Protein AF-A0A511WMY8-F1 (afdb_monomer)

Radius of gyration: 22.11 Å; Cα contacts (8 Å, |Δi|>4): 323; chains: 1; bounding box: 52×56×55 Å

Secondary structure (DSSP, 8-state):
--STTTSS-HHHHHHHHHHHSHHHHHHHHHHHHHHHHHHHHHH---HHHHHHHHHHHHHHHHHHHHHHSHHHHHSHHHHHHHHHHHHHHHHHHHHHHHHHHHH----S-HHHHHHHHHHHHHHHHHHHHHHHHHHHHHH-S-TTGGGGSHHHHHHHHHHHHHHHHHHHHHIIIIIIHHHHHH-TT--THHHHHHHHHHHHHHHHHHHHHTTS--SSSHHHHHHHSPPPHHHHTT--S---S-EEE---HHHHHHHHHHHHHHHHHHHHHHTT-HHHHHHHHHHHHHHHHHHHHHTEEE-

Mean predicted aligned error: 5.79 Å

pLDDT: mean 90.06, std 9.57, range [45.88, 98.25]

Structure (mmCIF, N/CA/C/O backbone):
data_AF-A0A511WMY8-F1
#
_entry.id   AF-A0A511WMY8-F1
#
loop_
_atom_site.group_PDB
_atom_site.id
_atom_site.type_symbol
_atom_site.label_atom_id
_atom_site.label_alt_id
_atom_site.label_comp_id
_atom_site.label_asym_id
_atom_site.label_entity_id
_atom_site.label_seq_id
_atom_site.pdbx_PDB_ins_code
_atom_site.Cartn_x
_atom_site.Cartn_y
_atom_site.Cartn_z
_atom_site.occupancy
_atom_site.B_iso_or_equiv
_atom_site.auth_seq_id
_atom_site.auth_comp_id
_atom_site.auth_asym_id
_atom_site.auth_atom_id
_atom_site.pdbx_PDB_model_num
ATOM 1 N N . MET A 1 1 ? 22.576 18.624 -19.693 1.00 45.88 1 MET A N 1
ATOM 2 C CA . MET A 1 1 ? 23.244 19.025 -18.432 1.00 45.88 1 MET A CA 1
ATOM 3 C C . MET A 1 1 ? 22.863 18.110 -17.247 1.00 45.88 1 MET A C 1
ATOM 5 O O . MET A 1 1 ? 22.897 18.552 -16.112 1.00 45.88 1 MET A O 1
ATOM 9 N N . LEU A 1 2 ? 22.511 16.834 -17.482 1.00 50.22 2 LEU A N 1
ATOM 10 C CA . LEU A 1 2 ? 21.963 15.919 -16.458 1.00 50.22 2 LEU A CA 1
ATOM 11 C C . LEU A 1 2 ? 23.024 15.083 -15.711 1.00 50.22 2 LEU A C 1
ATOM 13 O O . LEU A 1 2 ? 22.672 14.315 -14.827 1.00 50.22 2 LEU A O 1
ATOM 17 N N . GLN A 1 3 ? 24.311 15.218 -16.048 1.00 54.12 3 GLN A N 1
ATOM 18 C CA . GLN A 1 3 ? 25.406 14.453 -15.426 1.00 54.12 3 GLN A CA 1
ATOM 19 C C . GLN A 1 3 ? 26.178 15.229 -14.347 1.00 54.12 3 GLN A C 1
ATOM 21 O O . GLN A 1 3 ? 26.845 14.610 -13.530 1.00 54.12 3 GLN A O 1
ATOM 26 N N . GLY A 1 4 ? 26.033 16.558 -14.264 1.00 54.91 4 GLY A N 1
ATOM 27 C CA . GLY A 1 4 ? 26.860 17.395 -13.381 1.00 54.91 4 GLY A CA 1
ATOM 28 C C . GLY A 1 4 ? 26.712 17.126 -11.876 1.00 54.91 4 GLY A C 1
ATOM 29 O O . GLY A 1 4 ? 27.581 17.521 -11.108 1.00 54.91 4 GLY A O 1
ATOM 30 N N . TYR A 1 5 ? 25.651 16.437 -11.439 1.00 60.22 5 TYR A N 1
ATOM 31 C CA . TYR A 1 5 ? 25.495 16.037 -10.036 1.00 60.22 5 TYR A CA 1
ATOM 32 C C . TYR A 1 5 ? 26.239 14.738 -9.688 1.00 60.22 5 TYR A C 1
ATOM 34 O O . TYR A 1 5 ? 26.430 14.470 -8.505 1.00 60.22 5 TYR A O 1
ATOM 42 N N . ARG A 1 6 ? 26.634 13.914 -10.669 1.00 62.25 6 ARG A N 1
ATOM 43 C CA . ARG A 1 6 ? 27.361 12.656 -10.410 1.00 62.25 6 ARG A CA 1
ATOM 44 C C . ARG A 1 6 ? 28.842 12.887 -10.110 1.00 62.25 6 ARG A C 1
ATOM 46 O O . ARG A 1 6 ? 29.430 12.090 -9.389 1.00 62.25 6 ARG A O 1
ATOM 53 N N . ASP A 1 7 ? 29.388 14.002 -10.588 1.00 69.44 7 ASP A N 1
ATOM 54 C CA . ASP A 1 7 ? 30.822 14.313 -10.514 1.00 69.44 7 ASP A CA 1
ATOM 55 C C . ASP A 1 7 ? 31.168 15.329 -9.404 1.00 69.44 7 ASP A C 1
ATOM 57 O O . ASP A 1 7 ? 32.330 15.680 -9.203 1.00 69.44 7 ASP A O 1
ATOM 61 N N . GLY A 1 8 ? 30.156 15.833 -8.689 1.00 75.19 8 GLY A N 1
ATOM 62 C CA . GLY A 1 8 ? 30.299 16.803 -7.603 1.00 75.19 8 GLY A CA 1
ATOM 63 C C . GLY A 1 8 ? 30.461 16.169 -6.216 1.00 75.19 8 GLY A C 1
ATOM 64 O O . GLY A 1 8 ? 30.314 14.965 -6.023 1.00 75.19 8 GLY A O 1
ATOM 65 N N . SER A 1 9 ? 30.725 17.000 -5.202 1.00 88.69 9 SER A N 1
ATOM 66 C CA . SER A 1 9 ? 30.659 16.557 -3.803 1.00 88.69 9 SER A CA 1
ATOM 67 C C . SER A 1 9 ? 29.225 16.174 -3.427 1.00 88.69 9 SER A C 1
ATOM 69 O O . SER A 1 9 ? 28.278 16.771 -3.943 1.00 88.69 9 SER A O 1
ATOM 71 N N . PHE A 1 10 ? 29.056 15.261 -2.465 1.00 89.50 10 PHE A N 1
ATOM 72 C CA . PHE A 1 10 ? 27.736 14.838 -1.970 1.00 89.50 10 PHE A CA 1
ATOM 73 C C . PHE A 1 10 ? 26.785 16.018 -1.703 1.00 89.50 10 PHE A C 1
ATOM 75 O O . PHE A 1 10 ? 25.621 15.983 -2.094 1.00 89.50 10 PHE A O 1
ATOM 82 N N . LEU A 1 11 ? 27.291 17.094 -1.086 1.00 91.00 11 LEU A N 1
ATOM 83 C CA . LEU A 1 11 ? 26.503 18.290 -0.791 1.00 91.00 11 LEU A CA 1
ATOM 84 C C . LEU A 1 11 ? 26.022 18.999 -2.066 1.00 91.00 11 LEU A C 1
ATOM 86 O O . LEU A 1 11 ? 24.865 19.405 -2.141 1.00 91.00 11 LEU A O 1
ATOM 90 N N . SER A 1 12 ? 26.887 19.132 -3.075 1.00 88.38 12 SER A N 1
ATOM 91 C CA . SER A 1 12 ? 26.514 19.742 -4.356 1.00 88.38 12 SER A CA 1
ATOM 92 C C . SER A 1 12 ? 25.472 18.906 -5.102 1.00 88.38 12 SER A C 1
ATOM 94 O O . SER A 1 12 ? 24.498 19.460 -5.612 1.00 88.38 12 SER A O 1
ATOM 96 N N . SER A 1 13 ? 25.611 17.577 -5.079 1.00 89.31 13 SER A N 1
ATOM 97 C CA . SER A 1 13 ? 24.645 16.647 -5.659 1.00 89.31 13 SER A CA 1
ATOM 98 C C . SER A 1 13 ? 23.299 16.731 -4.947 1.00 89.31 13 SER A C 1
ATOM 100 O O . SER A 1 13 ? 22.267 16.825 -5.603 1.00 89.31 13 SER A O 1
ATOM 102 N N . LEU A 1 14 ? 23.302 16.772 -3.610 1.00 89.56 14 LEU A N 1
ATOM 103 C CA . LEU A 1 14 ? 22.093 16.901 -2.799 1.00 89.56 14 LEU A CA 1
ATOM 104 C C . LEU A 1 14 ? 21.362 18.220 -3.082 1.00 89.56 14 LEU A C 1
ATOM 106 O O . LEU A 1 14 ? 20.160 18.209 -3.336 1.00 89.56 14 LEU A O 1
ATOM 110 N N . ILE A 1 15 ? 22.077 19.350 -3.091 1.00 90.88 15 ILE A N 1
ATOM 111 C CA . ILE A 1 15 ? 21.496 20.664 -3.411 1.00 90.88 15 ILE A CA 1
ATOM 112 C C . ILE A 1 15 ? 20.925 20.660 -4.830 1.00 90.88 15 ILE A C 1
ATOM 114 O O . ILE A 1 15 ? 19.824 21.168 -5.053 1.00 90.88 15 ILE A O 1
ATOM 118 N N . HIS A 1 16 ? 21.639 20.068 -5.788 1.00 88.69 16 HIS A N 1
ATOM 119 C CA . HIS A 1 16 ? 21.165 19.960 -7.161 1.00 88.69 16 HIS A CA 1
ATOM 120 C C . HIS A 1 16 ? 19.878 19.131 -7.246 1.00 88.69 16 HIS A C 1
ATOM 122 O O . HIS A 1 16 ? 18.892 19.600 -7.807 1.00 88.69 16 HIS A O 1
ATOM 128 N N . VAL A 1 17 ? 19.840 17.945 -6.631 1.00 88.38 17 VAL A N 1
ATOM 129 C CA . VAL A 1 17 ? 18.647 17.084 -6.586 1.00 88.38 17 VAL A CA 1
ATOM 130 C C . VAL A 1 17 ? 17.463 17.824 -5.966 1.00 88.38 17 VAL A C 1
ATOM 132 O O . VAL A 1 17 ? 16.388 17.862 -6.559 1.00 88.38 17 VAL A O 1
ATOM 135 N N . LEU A 1 18 ? 17.666 18.463 -4.813 1.00 89.88 18 LEU A N 1
ATOM 136 C CA . LEU A 1 18 ? 16.609 19.151 -4.074 1.00 89.88 18 LEU A CA 1
ATOM 137 C C . LEU A 1 18 ? 16.061 20.387 -4.804 1.00 89.88 18 LEU A C 1
ATOM 139 O O . LEU A 1 18 ? 14.868 20.663 -4.716 1.00 89.88 18 LEU A O 1
AT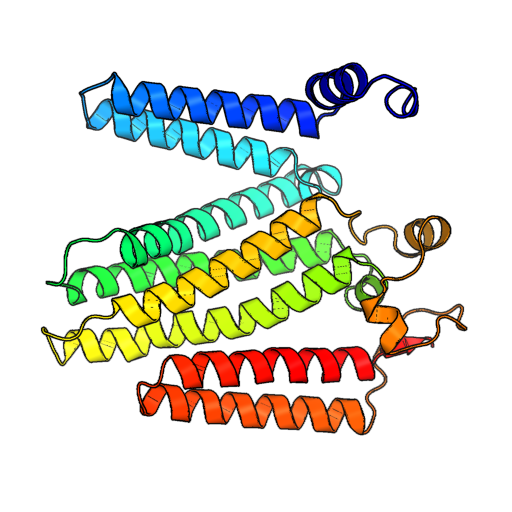OM 143 N N . THR A 1 19 ? 16.905 21.132 -5.522 1.00 89.75 19 THR A N 1
ATOM 144 C CA . THR A 1 19 ? 16.509 22.425 -6.112 1.00 89.75 19 THR A CA 1
ATOM 145 C C . THR A 1 19 ? 16.223 22.375 -7.609 1.00 89.75 19 THR A C 1
ATOM 147 O O . THR A 1 19 ? 15.437 23.191 -8.086 1.00 89.75 19 THR A O 1
ATOM 150 N N . GLN A 1 20 ? 16.827 21.444 -8.353 1.00 87.25 20 GLN A N 1
ATOM 151 C CA . GLN A 1 20 ? 16.744 21.393 -9.820 1.00 87.25 20 GLN A CA 1
ATOM 152 C C . GLN A 1 20 ? 15.831 20.279 -10.335 1.00 87.25 20 GLN A C 1
ATOM 154 O O . GLN A 1 20 ? 15.274 20.403 -11.425 1.00 87.25 20 GLN A O 1
ATOM 159 N N . LEU A 1 21 ? 15.647 19.195 -9.574 1.00 85.00 21 LEU A N 1
ATOM 160 C CA . LEU A 1 21 ? 14.745 18.115 -9.970 1.00 85.00 21 LEU A CA 1
ATOM 161 C C . LEU A 1 21 ? 13.342 18.362 -9.416 1.00 85.00 21 LEU A C 1
ATOM 163 O O . LEU A 1 21 ? 13.171 18.677 -8.238 1.00 85.00 21 LEU A O 1
ATOM 167 N N . LYS A 1 22 ? 12.318 18.135 -10.249 1.00 83.25 22 LYS A N 1
ATOM 168 C CA . LYS A 1 22 ? 10.906 18.255 -9.842 1.00 83.25 22 LYS A CA 1
ATOM 169 C C . LYS A 1 22 ? 10.587 17.404 -8.608 1.00 83.25 22 LYS A C 1
ATOM 171 O O . LYS A 1 22 ? 9.894 17.872 -7.708 1.00 83.25 22 LYS A O 1
ATOM 176 N N . GLY A 1 23 ? 11.122 16.181 -8.537 1.00 82.44 23 GLY A N 1
ATOM 177 C CA . GLY A 1 23 ? 10.961 15.299 -7.374 1.00 82.44 23 GLY A CA 1
ATOM 178 C C . GLY A 1 23 ? 11.523 15.915 -6.088 1.00 82.44 23 GLY A C 1
ATOM 179 O O . GLY A 1 23 ? 10.822 15.982 -5.082 1.00 82.44 23 GLY A O 1
ATOM 180 N N . GLY A 1 24 ? 12.736 16.476 -6.147 1.00 87.69 24 GLY A N 1
ATOM 181 C CA . GLY A 1 24 ? 13.364 17.145 -5.006 1.00 87.69 24 GLY A CA 1
ATOM 182 C C . GLY A 1 24 ? 12.604 18.390 -4.541 1.00 87.69 24 GLY A C 1
ATOM 183 O O . GLY A 1 24 ? 12.344 18.539 -3.348 1.00 87.69 24 GLY A O 1
ATOM 184 N N . GLN A 1 25 ? 12.147 19.232 -5.473 1.00 89.94 25 GLN A N 1
ATOM 185 C CA . GLN A 1 25 ? 11.307 20.397 -5.156 1.00 89.94 25 GLN A CA 1
ATOM 186 C C . GLN A 1 25 ? 10.001 19.985 -4.458 1.00 89.94 25 GLN A C 1
ATOM 188 O O . GLN A 1 25 ? 9.535 20.650 -3.530 1.00 89.94 25 GLN A O 1
ATOM 193 N N . SER A 1 26 ? 9.434 18.849 -4.866 1.00 89.62 26 SER A N 1
ATOM 194 C CA . SER A 1 26 ? 8.220 18.284 -4.271 1.00 89.62 26 SER A CA 1
ATOM 195 C C . SER A 1 26 ? 8.463 17.787 -2.849 1.00 89.62 26 SER A C 1
ATOM 197 O O . SER A 1 26 ? 7.634 18.018 -1.970 1.00 89.62 26 SER A O 1
ATOM 199 N N . TRP A 1 27 ? 9.615 17.163 -2.584 1.00 89.81 27 TRP A N 1
ATOM 200 C CA . TRP A 1 27 ? 10.013 16.776 -1.229 1.00 89.81 27 TRP A CA 1
ATOM 201 C C . TRP A 1 27 ? 10.190 17.981 -0.308 1.00 89.81 27 TRP A C 1
ATOM 203 O O . TRP A 1 27 ? 9.706 17.939 0.822 1.00 89.81 27 TRP A O 1
ATOM 213 N N . ILE A 1 28 ? 10.808 19.069 -0.789 1.00 93.69 28 ILE A N 1
ATOM 214 C CA . ILE A 1 28 ? 10.905 20.320 -0.021 1.00 93.69 28 ILE A CA 1
ATOM 215 C C . ILE A 1 28 ? 9.503 20.815 0.339 1.00 93.69 28 ILE A C 1
ATOM 217 O O . ILE A 1 28 ? 9.234 21.063 1.513 1.00 93.69 28 ILE A O 1
ATOM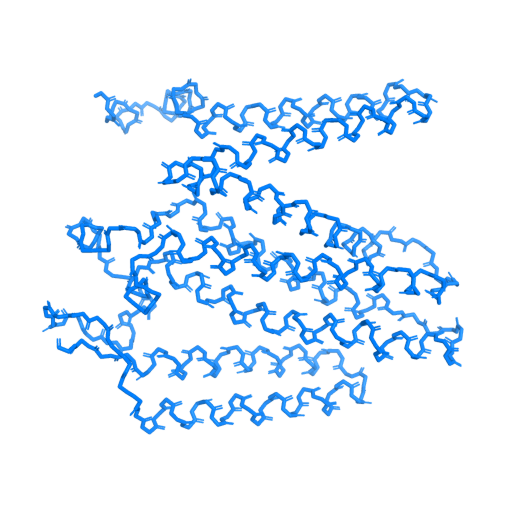 221 N N . LEU A 1 29 ? 8.597 20.915 -0.639 1.00 94.00 29 LEU A N 1
ATOM 222 C CA . LEU A 1 29 ? 7.235 21.393 -0.401 1.00 94.00 29 LEU A CA 1
ATOM 223 C C . LEU A 1 29 ? 6.490 20.516 0.617 1.00 94.00 29 LEU A C 1
ATOM 225 O O . LEU A 1 29 ? 5.874 21.040 1.543 1.00 94.00 29 LEU A O 1
ATOM 229 N N . LEU A 1 30 ? 6.581 19.190 0.499 1.00 93.94 30 LEU A N 1
ATOM 230 C CA . LEU A 1 30 ? 5.963 18.254 1.445 1.00 93.94 30 LEU A CA 1
ATOM 231 C C . LEU A 1 30 ? 6.544 18.381 2.853 1.00 93.94 30 LEU A C 1
ATOM 233 O O . LEU A 1 30 ? 5.791 18.365 3.831 1.00 93.94 30 LEU A O 1
ATOM 237 N N . PHE A 1 31 ? 7.862 18.540 2.969 1.00 95.25 31 PHE A N 1
ATOM 238 C CA . PHE A 1 31 ? 8.527 18.760 4.248 1.00 95.25 31 PHE A CA 1
ATOM 239 C C . PHE A 1 31 ? 8.090 20.088 4.878 1.00 95.25 31 PHE A C 1
ATOM 241 O O . PHE A 1 31 ? 7.726 20.123 6.053 1.00 95.25 31 PHE A O 1
ATOM 248 N N . SER A 1 32 ? 8.026 21.168 4.092 1.00 96.25 32 SER A N 1
ATOM 249 C CA . SER A 1 32 ? 7.541 22.476 4.543 1.00 96.25 32 SER A CA 1
ATOM 250 C C . SER A 1 32 ? 6.077 22.437 4.982 1.00 96.25 32 SER A C 1
ATOM 252 O O . SER A 1 32 ? 5.754 22.949 6.053 1.00 96.25 32 SER A O 1
ATOM 254 N N . LEU A 1 33 ? 5.194 21.791 4.213 1.00 96.50 33 LEU A N 1
ATOM 255 C CA . LEU A 1 33 ? 3.790 21.597 4.590 1.00 96.50 33 LEU A CA 1
ATOM 256 C C . LEU A 1 33 ? 3.668 20.770 5.878 1.00 96.50 33 LEU A C 1
ATOM 258 O O . LEU A 1 33 ? 2.821 21.065 6.719 1.00 96.50 33 LEU A O 1
ATOM 262 N N . SER A 1 34 ? 4.534 19.770 6.067 1.00 96.19 34 SER A N 1
ATOM 263 C CA . SER A 1 34 ? 4.552 18.930 7.274 1.00 96.19 34 SER A CA 1
ATOM 264 C C . SER A 1 34 ? 5.005 19.712 8.501 1.00 96.19 34 SER A C 1
ATOM 266 O O . SER A 1 34 ? 4.362 19.641 9.549 1.00 96.19 34 SER A O 1
ATOM 268 N N . GLY A 1 35 ? 6.055 20.524 8.361 1.00 97.19 35 GLY A N 1
ATOM 269 C CA . GLY A 1 35 ? 6.499 21.450 9.400 1.00 97.19 35 GLY A CA 1
ATOM 270 C C . GLY A 1 35 ? 5.423 22.480 9.749 1.00 97.19 35 GLY A C 1
ATOM 271 O O . GLY A 1 35 ? 5.123 22.681 10.925 1.00 97.19 35 GLY A O 1
ATOM 272 N N . LEU A 1 36 ? 4.769 23.069 8.742 1.00 96.62 36 LEU A N 1
ATOM 273 C CA . LEU A 1 36 ? 3.655 23.999 8.944 1.00 96.62 36 LEU A CA 1
ATOM 274 C C . LEU A 1 36 ? 2.494 23.333 9.691 1.00 96.62 36 LEU A C 1
ATOM 276 O O . LEU A 1 36 ? 1.936 23.928 10.613 1.00 96.62 36 LEU A O 1
ATOM 280 N N . HIS A 1 37 ? 2.156 22.091 9.339 1.00 96.56 37 HIS A N 1
ATOM 281 C CA . HIS A 1 37 ? 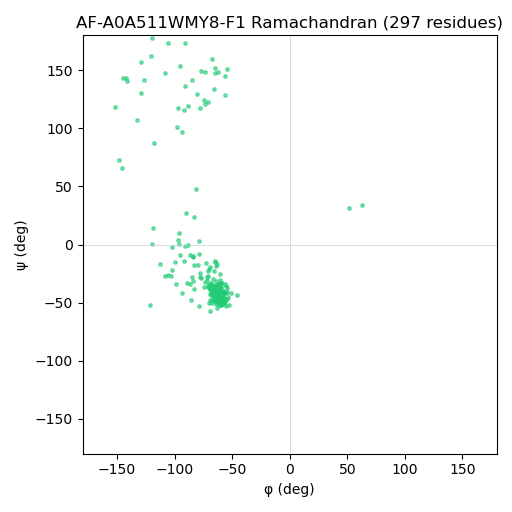1.123 21.330 10.032 1.00 96.56 37 HIS A CA 1
ATOM 282 C C . HIS A 1 37 ? 1.486 21.095 11.504 1.00 96.56 37 HIS A C 1
ATOM 284 O O . HIS A 1 37 ? 0.657 21.322 12.385 1.00 96.56 37 HIS A O 1
ATOM 290 N N . MET A 1 38 ? 2.735 20.712 11.790 1.00 96.25 38 MET A N 1
ATOM 291 C CA . MET A 1 38 ? 3.220 20.549 13.162 1.00 96.25 38 MET A CA 1
ATOM 292 C C . MET A 1 38 ? 3.125 21.867 13.947 1.00 96.25 38 MET A C 1
ATOM 294 O O . MET A 1 38 ? 2.637 21.872 15.079 1.00 96.25 38 MET A O 1
ATOM 298 N N . VAL A 1 39 ? 3.550 22.992 13.365 1.00 96.38 39 VAL A N 1
ATOM 299 C CA . VAL A 1 39 ? 3.459 24.313 14.010 1.00 96.38 39 VAL A CA 1
ATOM 300 C C . VAL A 1 39 ? 2.003 24.681 14.290 1.00 96.38 39 VAL A C 1
ATOM 302 O O . VAL A 1 39 ? 1.686 25.103 15.403 1.00 96.38 39 VAL A O 1
ATOM 305 N N . LEU A 1 40 ? 1.104 24.476 13.325 1.00 95.94 40 LEU A N 1
ATOM 306 C CA . LEU A 1 40 ? -0.329 24.731 13.474 1.00 95.94 40 LEU A CA 1
ATOM 307 C C . LEU A 1 40 ? -0.924 23.953 14.658 1.00 95.94 40 LEU A C 1
ATOM 309 O O . LEU A 1 40 ? -1.581 24.557 15.507 1.00 95.94 40 LEU A O 1
ATOM 313 N N . LEU A 1 41 ? -0.653 22.643 14.739 1.00 94.81 41 LEU A N 1
ATOM 314 C CA . LEU A 1 41 ? -1.148 21.768 15.810 1.00 94.81 41 LEU A CA 1
ATOM 315 C C . LEU A 1 41 ? -0.649 22.197 17.199 1.00 94.81 41 LEU A C 1
ATOM 317 O O . LEU A 1 41 ? -1.371 22.069 18.188 1.00 94.81 41 LEU A O 1
ATOM 321 N N . ASN A 1 42 ? 0.573 22.729 17.289 1.00 95.62 42 ASN A N 1
ATOM 322 C CA . ASN A 1 42 ? 1.175 23.111 18.566 1.00 95.62 42 ASN A CA 1
ATOM 323 C C . ASN A 1 42 ? 0.801 24.531 19.022 1.00 95.62 42 ASN A C 1
ATOM 325 O O . ASN A 1 42 ? 0.643 24.765 20.225 1.00 95.62 42 ASN A O 1
ATOM 329 N N . THR A 1 43 ? 0.623 25.468 18.089 1.00 95.69 43 THR A N 1
ATOM 330 C CA . THR A 1 43 ? 0.452 26.901 18.394 1.00 95.69 43 THR A CA 1
ATOM 331 C C . THR A 1 43 ? -1.008 27.328 18.505 1.00 95.69 43 THR A C 1
ATOM 333 O O . THR A 1 43 ? -1.367 28.080 19.413 1.00 95.69 43 THR A O 1
ATOM 336 N N . VAL A 1 44 ? -1.882 26.844 17.622 1.00 94.50 44 VAL A N 1
ATOM 337 C CA . VAL A 1 44 ? -3.275 27.291 17.578 1.00 94.50 44 VAL A CA 1
ATOM 338 C C . VAL A 1 44 ? -4.115 26.431 18.520 1.00 94.50 44 VAL A C 1
ATOM 340 O O . VAL A 1 44 ? -4.237 25.226 18.358 1.00 94.50 44 VAL A O 1
ATOM 343 N N . LYS A 1 45 ? -4.742 27.050 19.527 1.00 94.12 45 LYS A N 1
ATOM 344 C CA . LYS A 1 45 ? -5.569 26.337 20.526 1.00 94.12 45 LYS A CA 1
ATOM 345 C C . LYS A 1 45 ? -7.069 26.332 20.206 1.00 94.12 45 LYS A C 1
ATOM 347 O O . LYS A 1 45 ? -7.887 25.955 21.037 1.00 94.12 45 LYS A O 1
ATOM 352 N N . ARG A 1 46 ? -7.451 26.771 19.002 1.00 94.94 46 ARG A N 1
ATOM 353 C CA . ARG A 1 46 ? -8.848 26.821 18.543 1.00 94.94 46 ARG A CA 1
ATOM 354 C C . ARG A 1 46 ? -9.156 25.594 17.676 1.00 94.94 46 ARG A C 1
ATOM 356 O O . ARG A 1 46 ? -8.824 25.625 16.491 1.00 94.94 46 ARG A O 1
ATOM 363 N N . PRO A 1 47 ? -9.826 24.553 18.205 1.00 91.31 47 PRO A N 1
ATOM 364 C CA . PRO A 1 47 ? -9.919 23.246 17.548 1.00 91.31 47 PRO A CA 1
ATOM 365 C C . PRO A 1 47 ? -10.547 23.321 16.154 1.00 91.31 47 PRO A C 1
ATOM 367 O O . PRO A 1 47 ? -9.996 22.776 15.206 1.00 91.31 47 PRO A O 1
ATOM 370 N N . LYS A 1 48 ? -11.637 24.083 15.983 1.00 93.06 48 LYS A N 1
ATOM 371 C CA . LYS A 1 48 ? -12.284 24.257 14.669 1.00 93.06 48 LYS A CA 1
ATOM 372 C C . LYS A 1 48 ? -11.334 24.831 13.610 1.00 93.06 48 LYS A C 1
ATOM 374 O O . LYS A 1 48 ? -11.351 24.382 12.468 1.00 93.06 48 LYS A O 1
ATOM 379 N N . ILE A 1 49 ? -10.514 25.812 13.993 1.00 92.75 49 ILE A N 1
ATOM 380 C CA . ILE A 1 49 ? -9.548 26.455 13.094 1.00 92.75 49 ILE A CA 1
ATOM 381 C C . ILE A 1 49 ? -8.434 25.463 12.765 1.00 92.75 49 ILE A C 1
ATOM 383 O O . ILE A 1 49 ? -8.171 25.224 11.592 1.00 92.75 49 ILE A O 1
ATOM 387 N N . VAL A 1 50 ? -7.844 24.835 13.788 1.00 94.81 50 VAL A N 1
ATOM 388 C CA . VAL A 1 50 ? -6.773 23.845 13.610 1.00 94.81 50 VAL A CA 1
ATOM 389 C C . VAL A 1 50 ? -7.206 22.728 12.681 1.00 94.81 50 VAL A C 1
ATOM 391 O O . VAL A 1 50 ? -6.547 22.509 11.678 1.00 94.81 50 VAL A O 1
ATOM 394 N N . TYR A 1 51 ? -8.339 22.078 12.943 1.00 93.06 51 TYR A N 1
ATOM 395 C CA . TYR A 1 51 ? -8.778 20.942 12.134 1.00 93.06 51 TYR A CA 1
ATOM 396 C C . TYR A 1 51 ? -9.103 21.329 10.689 1.00 93.06 51 TYR A C 1
ATOM 398 O O . TYR A 1 51 ? -8.783 20.572 9.775 1.00 93.06 51 TYR A O 1
ATOM 406 N N . SER A 1 52 ? -9.668 22.519 10.461 1.00 93.25 52 SER A N 1
ATOM 407 C CA . SER A 1 52 ? -9.956 23.001 9.102 1.00 93.25 52 SER A CA 1
ATOM 408 C C . SER A 1 52 ? -8.670 23.249 8.308 1.00 93.25 52 SER A C 1
ATOM 410 O O . SER A 1 52 ? -8.542 22.795 7.172 1.00 93.25 52 SER A O 1
ATOM 412 N N . PHE A 1 53 ? -7.687 23.927 8.912 1.00 95.38 53 PHE A N 1
ATOM 413 C CA . PHE A 1 53 ? -6.397 24.177 8.266 1.00 95.38 53 PHE A CA 1
ATOM 414 C C . PHE A 1 53 ? -5.547 22.906 8.144 1.00 95.38 53 PHE A C 1
ATOM 416 O O . PHE A 1 53 ? -4.890 22.722 7.125 1.00 95.38 53 PHE A O 1
ATOM 423 N N . SER A 1 54 ? -5.598 21.997 9.120 1.00 95.06 54 SER A N 1
ATOM 424 C CA . SER A 1 54 ? -4.976 20.672 9.037 1.00 95.06 54 SER A CA 1
ATOM 425 C C . SER A 1 54 ? -5.504 19.894 7.838 1.00 95.06 54 SER A C 1
ATOM 427 O O . SER A 1 54 ? -4.713 19.358 7.067 1.00 95.06 54 SER A O 1
ATOM 429 N N . LEU A 1 55 ? -6.826 19.877 7.634 1.00 93.25 55 LEU A N 1
ATOM 430 C CA . LEU A 1 55 ? -7.431 19.224 6.476 1.00 93.25 55 LEU A CA 1
ATOM 431 C C . LEU A 1 55 ? -6.940 19.850 5.165 1.00 93.25 55 LEU A C 1
ATOM 433 O O . LEU A 1 55 ? -6.551 19.123 4.256 1.00 93.25 55 LEU A O 1
ATOM 437 N N . LEU A 1 56 ? -6.901 21.184 5.084 1.00 94.94 56 LEU A N 1
ATOM 438 C CA . LEU A 1 56 ? -6.388 21.8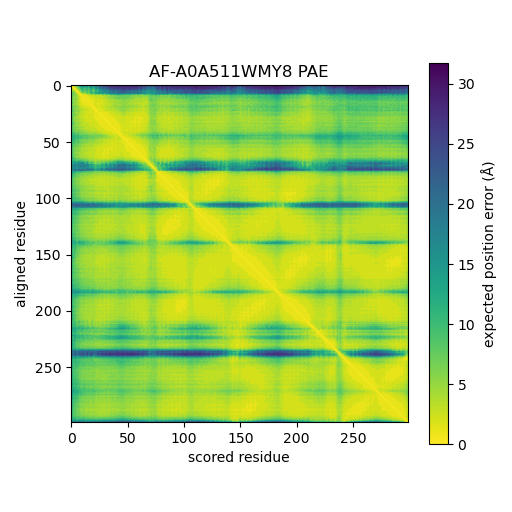93 3.910 1.00 94.94 56 LEU A CA 1
ATOM 439 C C . LEU A 1 56 ? -4.924 21.532 3.615 1.00 94.94 56 LEU A C 1
ATOM 441 O O . LEU A 1 56 ? -4.577 21.259 2.467 1.00 94.94 56 LEU A O 1
ATOM 445 N N . ILE A 1 57 ? -4.072 21.498 4.642 1.00 96.06 57 ILE A N 1
ATOM 446 C CA . ILE A 1 57 ? -2.655 21.147 4.500 1.00 96.06 57 ILE A CA 1
ATOM 447 C C . ILE A 1 57 ? -2.497 19.691 4.045 1.00 96.06 57 ILE A C 1
ATOM 449 O O . ILE A 1 57 ? -1.725 19.428 3.125 1.00 96.06 57 ILE A O 1
ATOM 453 N N . ILE A 1 58 ? -3.252 18.759 4.635 1.00 94.00 58 ILE A N 1
ATOM 454 C CA . ILE A 1 58 ? -3.245 17.347 4.232 1.00 94.00 58 ILE A CA 1
ATOM 455 C C . ILE A 1 58 ? -3.664 17.217 2.765 1.00 94.00 58 ILE A C 1
ATOM 457 O O . ILE A 1 58 ? -2.962 16.572 1.993 1.00 94.00 58 ILE A O 1
ATOM 461 N N . VAL A 1 59 ? -4.746 17.880 2.340 1.00 92.69 59 VAL A N 1
ATOM 462 C CA . VAL A 1 59 ? -5.160 17.900 0.926 1.00 92.69 59 VAL A CA 1
ATOM 463 C C . VAL A 1 59 ? -4.044 18.457 0.035 1.00 92.69 59 VAL A C 1
ATOM 465 O O . VAL A 1 59 ? -3.745 17.869 -1.002 1.00 92.69 59 VAL A O 1
ATOM 468 N N . GLY A 1 60 ? -3.368 19.530 0.454 1.00 93.19 60 GLY A N 1
ATOM 469 C CA . GLY A 1 60 ? -2.214 20.080 -0.262 1.00 93.19 60 GLY A CA 1
ATOM 470 C C . GLY A 1 60 ? -1.062 19.080 -0.425 1.00 93.19 60 GLY A C 1
ATOM 471 O O . GLY A 1 60 ? -0.483 18.980 -1.508 1.00 93.19 60 GLY A O 1
ATOM 472 N N . MET A 1 61 ? -0.761 18.286 0.607 1.00 93.94 61 MET A N 1
ATOM 473 C CA . MET A 1 61 ? 0.245 17.219 0.527 1.00 93.94 61 MET A CA 1
ATOM 474 C C . MET A 1 61 ? -0.168 16.112 -0.445 1.00 93.94 61 MET A C 1
ATOM 476 O O . MET A 1 61 ? 0.640 15.689 -1.270 1.00 93.94 61 MET A O 1
ATOM 480 N N . ILE A 1 62 ? -1.429 15.672 -0.373 1.00 92.38 62 ILE A N 1
ATOM 481 C CA . ILE A 1 62 ? -1.991 14.654 -1.268 1.00 92.38 62 ILE A CA 1
ATOM 482 C C . ILE A 1 62 ? -1.878 15.109 -2.726 1.00 92.38 62 ILE A C 1
ATOM 484 O O . ILE A 1 62 ? -1.402 14.351 -3.571 1.00 92.38 62 ILE A O 1
ATOM 488 N N . LEU A 1 63 ? -2.276 16.348 -3.025 1.00 90.19 63 LEU A N 1
ATOM 489 C CA . LEU A 1 63 ? -2.195 16.911 -4.374 1.00 90.19 63 LEU A CA 1
ATOM 490 C C . LEU A 1 63 ? -0.744 17.039 -4.845 1.00 90.19 63 LEU A C 1
ATOM 492 O O . LEU A 1 63 ? -0.435 16.648 -5.967 1.00 90.19 63 LEU A O 1
ATOM 496 N N . THR A 1 64 ? 0.161 17.496 -3.975 1.00 89.69 64 THR A N 1
ATOM 497 C CA . THR A 1 64 ? 1.596 17.591 -4.289 1.00 89.69 64 THR A CA 1
ATOM 498 C C . THR A 1 64 ? 2.165 16.229 -4.690 1.00 89.69 64 THR A C 1
ATOM 500 O O . THR A 1 64 ? 2.798 16.120 -5.736 1.00 89.69 64 THR A O 1
ATOM 503 N N . GLN A 1 65 ? 1.901 15.171 -3.917 1.00 86.69 65 GLN A N 1
ATOM 504 C CA . GLN A 1 65 ? 2.317 13.807 -4.276 1.00 86.69 65 GLN A CA 1
ATOM 505 C C . GLN A 1 65 ? 1.645 13.311 -5.562 1.00 86.69 65 GLN A C 1
ATOM 507 O O . GLN A 1 65 ? 2.293 12.737 -6.438 1.00 86.69 65 GLN A O 1
ATOM 512 N N . SER A 1 66 ? 0.352 13.592 -5.722 1.00 85.56 66 SER A N 1
ATOM 513 C CA . SER A 1 66 ? -0.414 13.132 -6.882 1.00 85.56 66 SER A CA 1
ATOM 514 C C . SER A 1 66 ? 0.089 13.715 -8.200 1.00 85.56 66 SER A C 1
ATOM 516 O O . SER A 1 66 ? 0.113 13.008 -9.202 1.00 85.56 66 SER A O 1
ATOM 518 N N . MET A 1 67 ? 0.507 14.984 -8.198 1.00 81.94 67 MET A N 1
ATOM 519 C CA . MET A 1 67 ? 0.956 15.709 -9.392 1.00 81.94 67 MET A CA 1
ATOM 520 C C . MET A 1 67 ? 2.426 15.463 -9.751 1.00 81.94 67 MET A C 1
ATOM 522 O O . MET A 1 67 ? 2.872 15.877 -10.818 1.00 81.94 67 MET A O 1
ATOM 526 N N . THR A 1 68 ? 3.189 14.828 -8.864 1.00 78.69 68 THR A N 1
ATOM 527 C CA . THR A 1 68 ? 4.647 14.673 -9.008 1.00 78.69 68 THR A CA 1
ATOM 528 C C . THR A 1 68 ? 5.058 13.222 -9.238 1.00 78.69 68 THR A C 1
ATOM 530 O O . THR A 1 68 ? 6.154 12.970 -9.739 1.00 78.69 68 THR A O 1
ATOM 533 N N . GLY A 1 69 ? 4.162 12.274 -8.947 1.00 68.56 69 GLY A N 1
ATOM 534 C CA . GLY A 1 69 ? 4.349 10.855 -9.234 1.00 68.56 69 GLY A CA 1
ATOM 535 C C . GLY A 1 69 ? 4.361 10.524 -10.730 1.00 68.56 69 GLY A C 1
ATOM 536 O O . GLY A 1 69 ? 3.827 11.256 -11.565 1.00 68.56 69 GLY A O 1
ATOM 537 N N . HIS A 1 70 ? 4.937 9.367 -11.071 1.00 67.81 70 HIS A N 1
ATOM 538 C CA . HIS A 1 70 ? 5.114 8.927 -12.459 1.00 67.81 70 HIS A CA 1
ATOM 539 C C . HIS A 1 70 ? 3.820 8.914 -13.283 1.00 67.81 70 HIS A C 1
ATOM 541 O O . HIS A 1 70 ? 3.845 9.315 -14.442 1.00 67.81 70 HIS A O 1
ATOM 547 N N . SER A 1 71 ? 2.682 8.544 -12.688 1.00 58.62 71 SER A N 1
ATOM 548 C CA . SER A 1 71 ? 1.382 8.521 -13.374 1.00 58.62 71 SER A CA 1
ATOM 549 C C . SER A 1 71 ? 0.944 9.893 -13.904 1.00 58.62 71 SER A C 1
ATOM 551 O O . SER A 1 71 ? 0.281 9.965 -14.938 1.00 58.62 71 SER A O 1
ATOM 553 N N . ALA A 1 72 ? 1.339 10.985 -13.242 1.00 57.91 72 ALA A N 1
ATOM 554 C CA . ALA A 1 72 ? 1.064 12.351 -13.687 1.00 57.91 72 ALA A CA 1
ATOM 555 C C . ALA A 1 72 ? 2.017 12.829 -14.797 1.00 57.91 72 ALA A C 1
ATOM 557 O O . ALA A 1 72 ? 1.700 13.783 -15.503 1.00 57.91 72 ALA A O 1
ATOM 558 N N . ASN A 1 73 ? 3.161 12.171 -14.999 1.00 61.44 73 ASN A N 1
ATOM 559 C CA . ASN A 1 73 ? 4.062 12.497 -16.106 1.00 61.44 73 ASN A CA 1
ATOM 560 C C . ASN A 1 73 ? 3.663 11.788 -17.411 1.00 61.44 73 ASN A C 1
ATOM 562 O O . ASN A 1 73 ? 3.915 12.337 -18.479 1.00 61.44 73 ASN A O 1
ATOM 566 N N . THR A 1 74 ? 3.015 10.618 -17.340 1.00 59.03 74 THR A N 1
ATOM 567 C CA . THR A 1 74 ? 2.669 9.812 -18.528 1.00 59.03 74 THR A CA 1
ATOM 568 C C . THR A 1 74 ? 1.300 10.157 -19.142 1.00 59.03 74 THR A C 1
ATOM 570 O O . THR A 1 74 ? 1.168 10.087 -20.355 1.00 59.03 74 THR A O 1
ATOM 573 N N . ASN A 1 75 ? 0.285 10.558 -18.352 1.00 58.16 75 ASN A N 1
ATOM 574 C CA . ASN A 1 75 ? -1.071 10.910 -18.839 1.00 58.16 75 ASN A CA 1
ATOM 575 C C . ASN A 1 75 ? -1.730 12.005 -17.973 1.00 58.16 75 ASN A C 1
ATOM 577 O O . ASN A 1 75 ? -2.635 11.745 -17.174 1.00 58.16 75 ASN A O 1
ATOM 581 N N . SER A 1 76 ? -1.237 13.239 -18.116 1.00 69.69 76 SER A N 1
ATOM 582 C CA . SER A 1 76 ? -1.109 14.204 -17.012 1.00 69.69 76 SER A CA 1
ATOM 583 C C . SER A 1 76 ? -2.333 14.458 -16.138 1.00 69.69 76 SER A C 1
ATOM 585 O O . SER A 1 76 ? -2.198 14.506 -14.918 1.00 69.69 76 SER A O 1
ATOM 587 N N . PHE A 1 77 ? -3.529 14.578 -16.711 1.00 80.50 77 PHE A N 1
ATOM 588 C CA . PHE A 1 77 ? -4.723 14.844 -15.911 1.00 80.50 77 PHE A CA 1
ATOM 589 C C . PHE A 1 77 ? -5.365 13.570 -15.347 1.00 80.50 77 PHE A C 1
ATOM 591 O O . PHE A 1 77 ? -5.664 13.502 -14.157 1.00 80.50 77 PHE A O 1
ATOM 598 N N . GLN A 1 78 ? -5.562 12.544 -16.182 1.00 83.38 78 GLN A N 1
ATOM 599 C CA . GLN A 1 78 ? -6.228 11.303 -15.769 1.00 83.38 78 GLN A CA 1
ATOM 600 C C . GLN A 1 78 ? -5.386 10.522 -14.754 1.00 83.38 78 GLN A C 1
ATOM 602 O O . GLN A 1 78 ? -5.910 10.070 -13.736 1.00 83.38 78 GLN A O 1
ATOM 607 N N . GLY A 1 79 ? -4.074 10.421 -14.991 1.00 83.44 79 GLY A N 1
ATOM 608 C CA . GLY A 1 79 ? -3.146 9.770 -14.069 1.00 83.44 79 GLY A CA 1
ATOM 609 C C . GLY A 1 79 ? -3.067 10.484 -12.718 1.00 83.44 79 GLY A C 1
ATOM 610 O O . GLY A 1 79 ? -3.115 9.823 -11.680 1.00 83.44 79 GLY A O 1
ATOM 611 N N . ALA A 1 80 ? -3.035 11.823 -12.717 1.00 85.69 80 ALA A N 1
ATOM 612 C CA . ALA A 1 80 ? -3.064 12.614 -11.488 1.00 85.69 80 ALA A CA 1
ATOM 613 C C . ALA A 1 80 ? -4.389 12.445 -10.727 1.00 85.69 80 ALA A C 1
ATOM 615 O O . ALA A 1 80 ? -4.371 12.236 -9.516 1.00 85.69 80 ALA A O 1
ATOM 616 N N . LEU A 1 81 ? -5.531 12.463 -11.426 1.00 90.00 81 LEU A N 1
ATOM 617 C CA . LEU A 1 81 ? -6.849 12.275 -10.817 1.00 90.00 81 LEU A CA 1
ATOM 618 C C . LEU A 1 81 ? -6.978 10.901 -10.148 1.00 90.00 81 LEU A C 1
ATOM 620 O O . LEU A 1 81 ? -7.387 10.819 -8.988 1.00 90.00 81 LEU A O 1
ATOM 624 N N . PHE A 1 82 ? -6.605 9.823 -10.847 1.00 91.56 82 PHE A N 1
ATOM 625 C CA . PHE A 1 82 ? -6.630 8.481 -10.264 1.00 91.56 82 PHE A CA 1
ATOM 626 C C . PHE A 1 82 ? -5.687 8.364 -9.076 1.00 91.56 82 PHE A C 1
ATOM 628 O O . PHE A 1 82 ? -6.077 7.787 -8.063 1.00 91.56 82 PHE A O 1
ATOM 635 N N . HIS A 1 83 ? -4.496 8.961 -9.153 1.00 90.81 83 HIS A N 1
ATOM 636 C CA . HIS A 1 83 ? -3.559 8.957 -8.038 1.00 90.81 83 HIS A CA 1
ATOM 637 C C . HIS A 1 83 ? -4.115 9.718 -6.825 1.00 90.81 83 HIS A C 1
ATOM 639 O O . HIS A 1 83 ? -4.061 9.198 -5.714 1.00 90.81 83 HIS A O 1
ATOM 645 N N . THR A 1 84 ? -4.743 10.882 -7.022 1.00 92.81 84 THR A N 1
ATOM 646 C CA . THR A 1 84 ? -5.395 11.638 -5.940 1.00 92.81 84 THR A CA 1
ATOM 647 C C . THR A 1 84 ? -6.507 10.838 -5.274 1.00 92.81 84 THR A C 1
ATOM 649 O O . THR A 1 84 ? -6.518 10.716 -4.050 1.00 92.81 84 THR A O 1
ATOM 652 N N . ILE A 1 85 ? -7.423 10.253 -6.053 1.00 95.31 85 ILE A N 1
ATOM 653 C CA . ILE A 1 85 ? -8.520 9.440 -5.505 1.00 95.31 85 ILE A CA 1
ATOM 654 C C . ILE A 1 85 ? -7.960 8.224 -4.756 1.00 95.31 85 ILE A C 1
ATOM 656 O O . ILE A 1 85 ? -8.395 7.940 -3.639 1.00 95.31 85 ILE A O 1
ATOM 660 N N . HIS A 1 86 ? -6.963 7.545 -5.335 1.00 95.00 86 HIS A N 1
ATOM 661 C CA . HIS A 1 86 ? -6.285 6.416 -4.703 1.00 95.00 86 HIS A CA 1
ATOM 662 C C . HIS A 1 86 ? -5.688 6.816 -3.354 1.00 95.00 86 HIS A C 1
ATOM 664 O O . HIS A 1 86 ? -5.937 6.162 -2.345 1.00 95.00 86 HIS A O 1
ATOM 670 N N . PHE A 1 87 ? -4.936 7.915 -3.317 1.00 93.62 87 PHE A N 1
ATOM 671 C CA . PHE A 1 87 ? -4.206 8.350 -2.133 1.00 93.62 87 PHE A CA 1
ATOM 672 C C . PHE A 1 87 ? -5.140 8.858 -1.024 1.00 93.62 87 PHE A C 1
ATOM 674 O O . PHE A 1 87 ? -4.903 8.569 0.148 1.00 93.62 87 PHE A O 1
ATOM 681 N N . ILE A 1 88 ? -6.254 9.517 -1.373 1.00 95.62 88 ILE A N 1
ATOM 682 C CA . ILE A 1 88 ? -7.321 9.858 -0.415 1.00 95.62 88 ILE A CA 1
ATOM 683 C C . ILE A 1 88 ? -7.934 8.588 0.181 1.00 95.62 88 ILE A C 1
ATOM 685 O O . ILE A 1 88 ? -8.060 8.487 1.401 1.00 95.62 88 ILE A O 1
ATOM 689 N N . ALA A 1 89 ? -8.307 7.615 -0.656 1.00 97.00 89 ALA A N 1
ATOM 690 C CA . ALA A 1 89 ? -8.946 6.382 -0.204 1.00 97.00 89 ALA A CA 1
ATOM 691 C C . ALA A 1 89 ? -8.017 5.557 0.702 1.00 97.00 89 ALA A C 1
ATOM 693 O O . ALA A 1 89 ? -8.413 5.136 1.790 1.00 97.00 89 ALA A O 1
ATOM 694 N N . VAL A 1 90 ? -6.762 5.383 0.283 1.00 95.56 90 VAL A N 1
ATOM 695 C CA . VAL A 1 90 ? -5.711 4.720 1.060 1.00 95.56 90 VAL A CA 1
ATOM 696 C C . VAL A 1 90 ? -5.472 5.452 2.388 1.00 95.56 90 VAL A C 1
ATOM 698 O O . VAL A 1 90 ? -5.512 4.823 3.444 1.00 95.56 90 VAL A O 1
ATOM 701 N N . GLY A 1 91 ? -5.299 6.778 2.361 1.00 94.75 91 GLY A N 1
ATOM 702 C CA . GLY A 1 91 ? -5.043 7.585 3.555 1.00 94.75 91 GLY A CA 1
ATOM 703 C C . GLY A 1 91 ? -6.198 7.575 4.559 1.00 94.75 91 GLY A C 1
ATOM 704 O O . GLY A 1 91 ? -5.964 7.441 5.759 1.00 94.75 91 GLY A O 1
ATOM 705 N N . ALA A 1 92 ? -7.444 7.658 4.088 1.00 95.62 92 ALA A N 1
ATOM 706 C CA . ALA A 1 92 ? -8.623 7.626 4.949 1.00 95.62 92 ALA A CA 1
ATOM 707 C C . ALA A 1 92 ? -8.808 6.255 5.615 1.00 95.62 92 ALA A C 1
ATOM 709 O O . ALA A 1 92 ? -8.949 6.177 6.833 1.00 95.62 92 ALA A O 1
ATOM 710 N N . TRP A 1 93 ? -8.779 5.166 4.844 1.00 97.38 93 TRP A N 1
ATOM 711 C CA . TRP A 1 93 ? -8.968 3.823 5.398 1.00 97.38 93 TRP A CA 1
ATOM 712 C C . TRP A 1 93 ? -7.787 3.386 6.259 1.00 97.38 93 TRP A C 1
ATOM 714 O O . TRP A 1 93 ? -7.956 3.078 7.442 1.00 97.38 93 TRP A O 1
ATOM 724 N N . SER A 1 94 ? -6.585 3.376 5.689 1.00 96.19 94 SER A N 1
ATOM 725 C CA . SER A 1 94 ? -5.423 2.829 6.375 1.00 96.19 94 SER A CA 1
ATOM 726 C C . SER A 1 94 ? -4.934 3.752 7.490 1.00 96.19 94 SER A C 1
ATOM 728 O O . SER A 1 94 ? -4.396 3.258 8.476 1.00 96.19 94 SER A O 1
ATOM 730 N N . GLY A 1 95 ? -5.073 5.074 7.342 1.00 95.31 95 GLY A N 1
ATOM 731 C CA . GLY A 1 95 ? -4.634 6.037 8.350 1.00 95.31 95 GLY A CA 1
ATOM 732 C C . GLY A 1 95 ? -5.440 5.899 9.636 1.00 95.31 95 GLY A C 1
ATOM 733 O O . GLY A 1 95 ? -4.860 5.780 10.714 1.00 95.31 95 GLY A O 1
ATOM 734 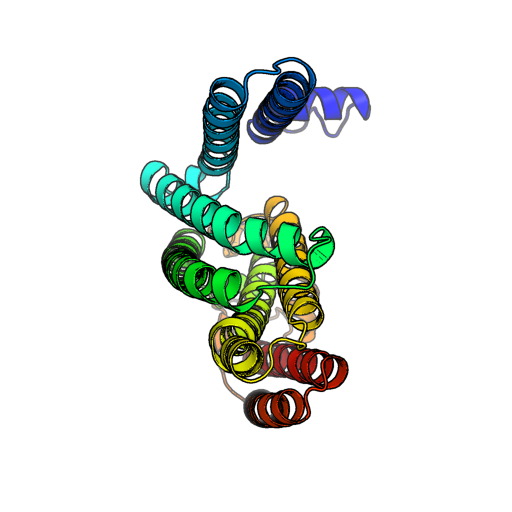N N . ILE A 1 96 ? -6.771 5.813 9.522 1.00 95.88 96 ILE A N 1
ATOM 735 C CA . ILE A 1 96 ? -7.648 5.539 10.668 1.00 95.88 96 ILE A CA 1
ATOM 736 C C . ILE A 1 96 ? -7.298 4.178 11.283 1.00 95.88 96 ILE A C 1
ATOM 738 O O . ILE A 1 96 ? -7.126 4.090 12.498 1.00 95.88 96 ILE A O 1
ATOM 742 N N . LEU A 1 97 ? -7.135 3.135 10.458 1.00 96.19 97 LEU A N 1
ATOM 743 C CA . LEU A 1 97 ? -6.787 1.794 10.931 1.00 96.19 97 LEU A CA 1
ATOM 744 C C . LEU A 1 97 ? -5.463 1.775 11.709 1.00 96.19 97 LEU A C 1
ATOM 746 O O . LEU A 1 97 ? -5.416 1.205 12.795 1.00 96.19 97 LEU A O 1
ATOM 750 N N . LEU A 1 98 ? -4.409 2.403 11.178 1.00 96.19 98 LEU A N 1
ATOM 751 C CA . LEU A 1 98 ? -3.083 2.480 11.798 1.00 96.19 98 LEU A CA 1
ATOM 752 C C . LEU A 1 98 ? -3.127 3.216 13.137 1.00 96.19 98 LEU A C 1
ATOM 754 O O . LEU A 1 98 ? -2.570 2.740 14.126 1.00 96.19 98 LEU A O 1
ATOM 758 N N . VAL A 1 99 ? -3.803 4.369 13.179 1.00 94.88 99 VAL A N 1
ATOM 759 C CA . VAL A 1 99 ? -3.908 5.164 14.406 1.00 94.88 99 VAL A CA 1
ATOM 760 C C . VAL A 1 99 ? -4.664 4.382 15.477 1.00 94.88 99 VAL A C 1
ATOM 762 O O . VAL A 1 99 ? -4.179 4.235 16.597 1.00 94.88 99 VAL A O 1
ATOM 765 N N . VAL A 1 100 ? -5.822 3.821 15.131 1.00 94.06 100 VAL A N 1
ATOM 766 C CA . VAL A 1 100 ? -6.666 3.106 16.096 1.00 94.06 100 VAL A CA 1
ATOM 767 C C . VAL A 1 100 ? -6.025 1.792 16.553 1.00 94.06 100 VAL A C 1
ATOM 769 O O . VAL A 1 100 ? -6.099 1.451 17.734 1.00 94.06 100 VAL A O 1
ATOM 772 N N . SER A 1 101 ? -5.360 1.054 15.662 1.00 93.94 101 SER A N 1
ATOM 773 C CA . SER A 1 101 ? -4.762 -0.241 16.001 1.00 93.94 101 SER A CA 1
ATOM 774 C C . SER A 1 101 ? -3.563 -0.116 16.944 1.00 93.94 101 SER A C 1
ATOM 776 O O . SER A 1 101 ? -3.423 -0.937 17.857 1.00 93.94 101 SER A O 1
ATOM 778 N N . PHE A 1 102 ? -2.720 0.908 16.767 1.00 94.38 102 PHE A N 1
ATOM 779 C CA . PHE A 1 102 ? -1.493 1.089 17.549 1.00 94.38 102 PHE A CA 1
ATOM 780 C C . PHE A 1 102 ? -1.611 2.072 18.714 1.00 94.38 102 PHE A C 1
ATOM 782 O O . PHE A 1 102 ? -0.972 1.828 19.735 1.00 94.38 102 PHE A O 1
ATOM 789 N N . PHE A 1 103 ? -2.416 3.129 18.588 1.00 92.88 103 PHE A N 1
ATOM 790 C CA . PHE A 1 103 ? -2.399 4.270 19.513 1.00 92.88 103 PHE A CA 1
ATOM 791 C C . PHE A 1 103 ? -3.730 4.511 20.238 1.00 92.88 103 PHE A C 1
ATOM 793 O O . PHE A 1 103 ? -3.831 5.452 21.017 1.00 92.88 103 PHE A O 1
ATOM 800 N N . SER A 1 104 ? -4.763 3.694 20.003 1.00 89.25 104 SER A N 1
ATOM 801 C CA . SER A 1 1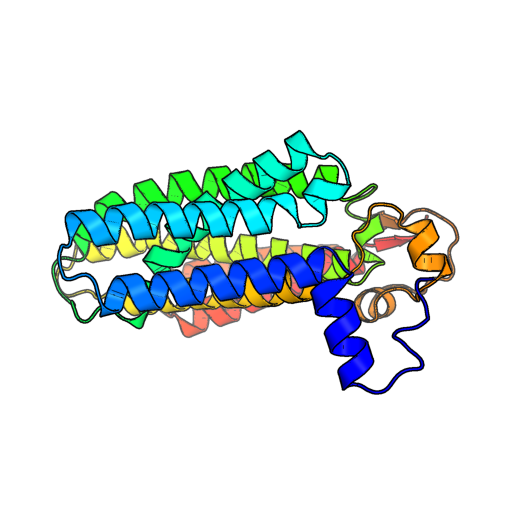04 ? -5.991 3.784 20.801 1.00 89.25 104 SER A CA 1
ATOM 802 C C . SER A 1 104 ? -5.769 3.220 22.202 1.00 89.25 104 SER A C 1
ATOM 804 O O . SER A 1 104 ? -5.506 2.024 22.349 1.00 89.25 104 SER A O 1
ATOM 806 N N . ASP A 1 105 ? -5.977 4.050 23.221 1.00 82.94 105 ASP A N 1
ATOM 807 C CA . ASP A 1 105 ? -6.002 3.638 24.635 1.00 82.94 105 ASP A CA 1
ATOM 808 C C . ASP A 1 105 ? -7.372 3.101 25.078 1.00 82.94 105 ASP A C 1
ATOM 810 O O . ASP A 1 105 ? -7.524 2.545 26.163 1.00 82.94 105 ASP A O 1
ATOM 814 N N . TRP A 1 106 ? -8.390 3.262 24.234 1.00 73.88 106 TRP A N 1
ATOM 815 C CA . TRP A 1 106 ? -9.752 2.832 24.520 1.00 73.88 106 TRP A CA 1
ATOM 816 C C . TRP A 1 106 ? -9.864 1.331 24.258 1.00 73.88 106 TRP A C 1
ATOM 818 O O . TRP A 1 106 ? -9.473 0.888 23.184 1.00 73.88 106 TRP A O 1
ATOM 828 N N . GLU A 1 107 ? -10.394 0.563 25.215 1.00 76.38 107 GLU A N 1
ATOM 829 C CA . GLU A 1 107 ? -10.647 -0.889 25.099 1.00 76.38 107 GLU A CA 1
ATOM 830 C C . GLU A 1 107 ? -12.145 -1.234 25.241 1.00 76.38 107 GLU A C 1
ATOM 832 O O . GLU A 1 107 ? -12.512 -2.388 25.458 1.00 76.38 107 GLU A O 1
ATOM 837 N N . HIS A 1 108 ? -13.032 -0.239 25.144 1.00 71.56 108 HIS A N 1
ATOM 838 C CA . HIS A 1 108 ? -14.481 -0.392 25.316 1.00 71.56 108 HIS A CA 1
ATOM 839 C C . HIS A 1 108 ? -15.241 0.236 24.139 1.00 71.56 108 HIS A C 1
ATOM 841 O O . HIS A 1 108 ? -14.735 1.147 23.485 1.00 71.56 108 HIS A O 1
ATOM 847 N N . HIS A 1 109 ? -16.476 -0.218 23.897 1.00 80.62 109 HIS A N 1
ATOM 848 C CA . HIS A 1 109 ? -17.373 0.276 22.836 1.00 80.62 109 HIS A CA 1
ATOM 849 C C . HIS A 1 109 ? -16.870 0.075 21.394 1.00 80.62 109 HIS A C 1
ATOM 851 O O . HIS A 1 109 ? -17.169 0.871 20.499 1.00 80.62 109 HIS A O 1
ATOM 857 N N . TRP A 1 110 ? -16.147 -1.020 21.140 1.00 91.06 110 TRP A N 1
ATOM 858 C CA . TRP A 1 110 ? -15.646 -1.347 19.803 1.00 91.06 110 TRP A CA 1
ATOM 859 C C . TRP A 1 110 ? -16.744 -1.488 18.752 1.00 91.06 110 TRP A C 1
ATOM 861 O O . TRP A 1 110 ? -16.526 -1.112 17.603 1.00 91.06 110 TRP A O 1
ATOM 871 N N . GLU A 1 111 ? -17.927 -1.968 19.136 1.00 90.94 111 GLU A N 1
ATOM 872 C CA . GLU A 1 111 ? -19.050 -2.203 18.225 1.00 90.94 111 GLU A CA 1
ATOM 873 C C . GLU A 1 111 ? -19.414 -0.953 17.412 1.00 90.94 111 GLU A C 1
ATOM 875 O O . GLU A 1 111 ? -19.522 -1.016 16.184 1.00 90.94 111 GLU A O 1
ATOM 880 N N . SER A 1 112 ? -19.516 0.200 18.083 1.00 91.56 112 SER A N 1
ATOM 881 C CA . SER A 1 112 ? -19.823 1.477 17.436 1.00 91.56 112 SER A CA 1
ATOM 882 C C . SER A 1 112 ? -18.752 1.847 16.409 1.00 91.56 112 SER A C 1
ATOM 884 O O . SER A 1 112 ? -19.074 2.164 15.261 1.00 91.56 112 SER A O 1
ATOM 886 N N . PHE A 1 113 ? -17.473 1.727 16.786 1.00 92.69 113 PHE A N 1
ATOM 887 C CA . PHE A 1 113 ? -16.353 2.019 15.894 1.00 92.69 113 PHE A CA 1
ATOM 888 C C . PHE A 1 113 ? -16.349 1.107 14.663 1.00 92.69 113 PHE A C 1
ATOM 890 O O . PHE A 1 113 ? -16.340 1.599 13.534 1.00 92.69 113 PHE A O 1
ATOM 897 N N . VAL A 1 114 ? -16.417 -0.216 14.859 1.00 93.00 114 VAL A N 1
ATOM 898 C CA . VAL A 1 114 ? -16.394 -1.174 13.742 1.00 93.00 114 VAL A CA 1
ATOM 899 C C . VAL A 1 114 ? -17.603 -0.956 12.827 1.00 93.00 114 VAL A C 1
ATOM 901 O O . VAL A 1 114 ? -17.484 -1.015 11.605 1.00 93.00 114 VAL A O 1
ATOM 904 N N . GLY A 1 115 ? -18.768 -0.637 13.397 1.00 92.62 115 GLY A N 1
ATOM 905 C CA . GLY A 1 115 ? -20.012 -0.408 12.667 1.00 92.62 115 GLY A CA 1
ATOM 906 C C . GLY A 1 115 ? -19.898 0.617 11.537 1.00 92.62 115 GLY A C 1
ATOM 907 O O . GLY A 1 115 ? -20.281 0.312 10.399 1.00 92.62 115 GLY A O 1
ATOM 908 N N . TRP A 1 116 ? -19.378 1.815 11.827 1.00 95.75 116 TRP A N 1
ATOM 909 C CA . TRP A 1 116 ? -19.192 2.858 10.811 1.00 95.75 116 TRP A CA 1
ATOM 910 C C . TRP A 1 116 ? -17.895 2.668 10.021 1.00 95.75 116 TRP A C 1
ATOM 912 O O . TRP A 1 116 ? -17.902 2.857 8.802 1.00 95.75 116 TRP A O 1
ATOM 922 N N . PHE A 1 117 ? -16.808 2.246 10.677 1.00 95.94 117 PHE A N 1
ATOM 923 C CA . PHE A 1 117 ? -15.502 2.141 10.033 1.00 95.94 117 PHE A CA 1
ATOM 924 C C . PHE A 1 117 ? -15.501 1.087 8.927 1.00 95.94 117 PHE A C 1
ATOM 926 O O . PHE A 1 117 ? -14.969 1.347 7.853 1.00 95.94 117 PHE A O 1
ATOM 933 N N . THR A 1 118 ? -16.187 -0.049 9.105 1.00 96.00 118 THR A N 1
ATOM 934 C CA . THR A 1 118 ? -16.332 -1.052 8.036 1.00 96.00 118 THR A CA 1
ATOM 935 C C . THR A 1 118 ? -16.959 -0.461 6.769 1.00 96.00 118 THR A C 1
ATOM 937 O O . THR A 1 118 ? -16.515 -0.778 5.670 1.00 96.00 118 THR A O 1
ATOM 940 N N . LYS A 1 119 ? -17.964 0.421 6.886 1.00 96.62 119 LYS A N 1
ATOM 941 C CA . LYS A 1 119 ? -18.607 1.046 5.712 1.00 96.62 119 LYS A CA 1
ATOM 942 C C . LYS A 1 119 ? -17.635 1.971 4.976 1.00 96.62 119 LYS A C 1
ATOM 944 O O . LYS A 1 119 ? -17.561 1.933 3.751 1.00 96.62 119 LYS A O 1
ATOM 949 N N . VAL A 1 120 ? -16.870 2.762 5.732 1.00 97.69 120 VAL A N 1
ATOM 950 C CA . VAL A 1 120 ? -15.826 3.645 5.189 1.00 97.69 120 VAL A CA 1
ATOM 951 C C . VAL A 1 120 ? -14.718 2.828 4.523 1.00 97.69 120 VAL A C 1
ATOM 953 O O . VAL A 1 120 ? -14.341 3.129 3.393 1.00 97.69 120 VAL A O 1
ATOM 956 N N . ALA A 1 121 ? -14.247 1.768 5.182 1.00 97.19 121 ALA A N 1
ATOM 957 C CA . ALA A 1 121 ? -13.212 0.877 4.674 1.00 97.19 121 ALA A CA 1
ATOM 958 C C . ALA A 1 121 ? -13.626 0.221 3.351 1.00 97.19 121 ALA A C 1
ATOM 960 O O . ALA A 1 121 ? -12.858 0.268 2.397 1.00 97.19 121 ALA A O 1
ATOM 961 N N . ILE A 1 122 ? -14.854 -0.306 3.248 1.00 97.50 122 ILE A N 1
ATOM 962 C CA . ILE A 1 122 ? -15.374 -0.882 1.995 1.00 97.50 122 ILE A CA 1
ATOM 963 C C . ILE A 1 122 ? -15.355 0.160 0.871 1.00 97.50 122 ILE A C 1
ATOM 965 O O . ILE A 1 122 ? -14.833 -0.119 -0.207 1.00 97.50 122 ILE A O 1
ATOM 969 N N . GLY A 1 123 ? -15.875 1.367 1.121 1.00 98.00 123 GLY A N 1
ATOM 970 C CA . GLY A 1 123 ? -15.876 2.442 0.125 1.00 98.00 123 GLY A CA 1
ATOM 971 C C . GLY A 1 123 ? -14.466 2.820 -0.336 1.00 98.00 123 GLY A C 1
ATOM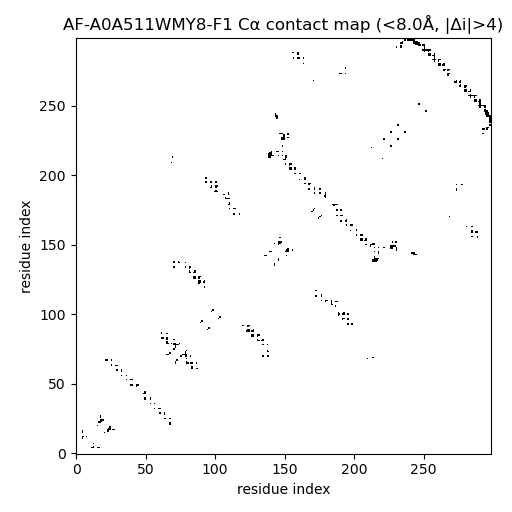 972 O O . GLY A 1 123 ? -14.221 2.952 -1.533 1.00 98.00 123 GLY A O 1
ATOM 973 N N . CYS A 1 124 ? -13.521 2.929 0.600 1.00 98.25 124 CYS A N 1
ATOM 974 C CA . CYS A 1 124 ? -12.124 3.210 0.285 1.00 98.25 124 CYS A CA 1
ATOM 975 C C . CYS A 1 124 ? -11.498 2.077 -0.532 1.00 98.25 124 CYS A C 1
ATOM 977 O O . CYS A 1 124 ? -10.949 2.338 -1.595 1.00 98.25 124 CYS A O 1
ATOM 979 N N . ILE A 1 125 ? -11.622 0.824 -0.089 1.00 97.62 125 ILE A N 1
ATOM 980 C CA . ILE A 1 125 ? -11.049 -0.349 -0.762 1.00 97.62 125 ILE A CA 1
ATOM 981 C C . ILE A 1 125 ? -11.544 -0.458 -2.209 1.00 97.62 125 ILE A C 1
ATOM 983 O O . ILE A 1 125 ? -10.738 -0.715 -3.102 1.00 97.62 125 ILE A O 1
ATOM 987 N N . VAL A 1 126 ? -12.833 -0.209 -2.465 1.00 97.75 126 VAL A N 1
ATOM 988 C CA . VAL A 1 126 ? -13.379 -0.182 -3.833 1.00 97.75 126 VAL A CA 1
ATOM 989 C C . VAL A 1 126 ? -12.640 0.848 -4.688 1.00 97.75 126 VAL A C 1
ATOM 991 O O . VAL A 1 126 ? -12.149 0.509 -5.764 1.00 97.75 126 VAL A O 1
ATOM 994 N N . TRP A 1 127 ? -12.488 2.084 -4.205 1.00 97.88 127 TRP A N 1
ATOM 995 C CA . TRP A 1 127 ? -11.747 3.116 -4.934 1.00 97.88 127 TRP A CA 1
ATOM 996 C C . TRP A 1 127 ? -10.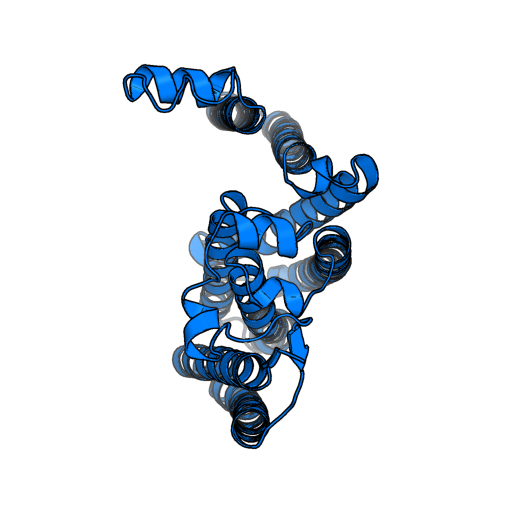265 2.782 -5.102 1.00 97.88 127 TRP A C 1
ATOM 998 O O . TRP A 1 127 ? -9.724 3.022 -6.180 1.00 97.88 127 TRP A O 1
ATOM 1008 N N . VAL A 1 128 ? -9.619 2.191 -4.093 1.00 97.31 128 VAL A N 1
ATOM 1009 C CA . VAL A 1 128 ? -8.223 1.728 -4.161 1.00 97.31 128 VAL A CA 1
ATOM 1010 C C . VAL A 1 128 ? -8.044 0.692 -5.269 1.00 97.31 128 VAL A C 1
ATOM 1012 O O . VAL A 1 128 ? -7.110 0.817 -6.058 1.00 97.31 128 VAL A O 1
ATOM 1015 N N . ILE A 1 129 ? -8.952 -0.284 -5.374 1.00 96.19 129 ILE A N 1
ATOM 1016 C CA . ILE A 1 129 ? -8.928 -1.305 -6.430 1.00 96.19 129 ILE A CA 1
ATOM 1017 C C . ILE A 1 129 ? -9.115 -0.657 -7.802 1.00 96.19 129 ILE A C 1
ATOM 1019 O O . ILE A 1 129 ? -8.274 -0.839 -8.680 1.00 96.19 129 ILE A O 1
ATOM 1023 N N . LEU A 1 130 ? -10.185 0.125 -7.983 1.00 96.06 130 LEU A N 1
ATOM 1024 C CA . LEU A 1 130 ? -10.524 0.722 -9.278 1.00 96.06 130 LEU A CA 1
ATOM 1025 C C . LEU A 1 130 ? -9.395 1.615 -9.803 1.00 96.06 130 LEU A C 1
ATOM 1027 O O . LEU A 1 130 ? -8.945 1.462 -10.937 1.00 96.06 130 LEU A O 1
ATOM 1031 N N . THR A 1 131 ? -8.902 2.522 -8.960 1.00 94.94 131 THR A N 1
ATOM 1032 C CA . THR A 1 131 ? -7.818 3.440 -9.332 1.00 94.94 131 THR A CA 1
ATOM 1033 C C . THR A 1 131 ? -6.474 2.730 -9.465 1.00 94.94 131 THR A C 1
ATOM 1035 O O . THR A 1 131 ? -5.704 3.070 -10.357 1.00 94.94 131 THR A O 1
ATOM 1038 N N . GLY A 1 132 ? -6.182 1.730 -8.628 1.00 92.81 132 GLY A N 1
ATOM 1039 C CA . GLY A 1 132 ? -4.941 0.957 -8.693 1.00 92.81 132 GLY A CA 1
ATOM 1040 C C . GLY A 1 132 ? -4.823 0.141 -9.981 1.00 92.81 132 GLY A C 1
ATOM 1041 O O . GLY A 1 132 ? -3.774 0.161 -10.628 1.00 92.81 132 GLY A O 1
ATOM 1042 N N . VAL A 1 133 ? -5.913 -0.515 -10.394 1.00 91.94 133 VAL A N 1
ATOM 1043 C CA . VAL A 1 133 ? -5.988 -1.226 -11.679 1.00 91.94 133 VAL A CA 1
ATOM 1044 C C . VAL A 1 133 ? -5.866 -0.239 -12.838 1.00 91.94 133 VAL A C 1
ATOM 1046 O O . VAL A 1 133 ? -5.035 -0.449 -13.718 1.00 91.94 133 VAL A O 1
ATOM 1049 N N . ALA A 1 134 ? -6.619 0.867 -12.811 1.00 90.75 134 ALA A N 1
ATOM 1050 C CA . ALA A 1 134 ? -6.546 1.890 -13.853 1.00 90.75 134 ALA A CA 1
ATOM 1051 C C . ALA A 1 134 ? -5.120 2.443 -14.016 1.00 90.75 134 ALA A C 1
ATOM 1053 O O . ALA A 1 134 ? -4.603 2.491 -15.127 1.00 90.75 134 ALA A O 1
ATOM 1054 N N . MET A 1 135 ? -4.445 2.793 -12.917 1.00 88.94 135 MET A N 1
ATOM 1055 C CA . MET A 1 135 ? -3.059 3.266 -12.965 1.00 88.94 135 MET A CA 1
ATOM 1056 C C . MET A 1 135 ? -2.095 2.192 -13.477 1.00 88.94 135 MET A C 1
ATOM 1058 O O . MET A 1 135 ? -1.229 2.515 -14.282 1.00 88.94 135 MET A O 1
ATOM 1062 N N . SER A 1 136 ? -2.249 0.929 -13.067 1.00 87.56 136 SER A N 1
ATOM 1063 C CA . SER A 1 136 ? -1.380 -0.163 -13.536 1.00 87.56 136 SER A CA 1
ATOM 1064 C C . SER A 1 136 ? -1.479 -0.366 -15.050 1.00 87.56 136 SER A C 1
ATOM 1066 O O . SER A 1 136 ? -0.462 -0.582 -15.702 1.00 87.56 136 SER A O 1
ATOM 1068 N N . LEU A 1 137 ? -2.685 -0.232 -15.611 1.00 86.81 137 LEU A N 1
ATOM 1069 C CA . LEU A 1 137 ? -2.923 -0.296 -17.056 1.00 86.81 137 LEU A CA 1
ATOM 1070 C C . LEU A 1 137 ? -2.405 0.942 -17.804 1.00 86.81 137 LEU A C 1
ATOM 1072 O O . LEU A 1 137 ? -2.003 0.829 -18.953 1.00 86.81 137 LEU A O 1
ATOM 1076 N N . LEU A 1 138 ? -2.398 2.119 -17.170 1.00 84.69 138 LEU A N 1
ATOM 1077 C CA . LEU A 1 138 ? -1.853 3.345 -17.768 1.00 84.69 138 LEU A CA 1
ATOM 1078 C C . LEU A 1 138 ? -0.318 3.410 -17.733 1.00 84.69 138 LEU A C 1
ATOM 1080 O O . LEU A 1 138 ? 0.276 4.109 -18.548 1.00 84.69 138 LEU A O 1
ATOM 1084 N N . LEU A 1 139 ? 0.315 2.752 -16.758 1.00 80.12 139 LEU A N 1
ATOM 1085 C CA . LEU A 1 139 ? 1.761 2.805 -16.511 1.00 80.12 139 LEU A CA 1
ATOM 1086 C C . LEU A 1 139 ? 2.550 1.703 -17.224 1.00 80.12 139 LEU A C 1
ATOM 1088 O O . LEU A 1 139 ? 3.778 1.779 -17.250 1.00 80.12 139 LEU A O 1
ATOM 1092 N N . SER A 1 140 ? 1.882 0.666 -17.734 1.00 79.81 140 SER A N 1
ATOM 1093 C CA . SER A 1 140 ? 2.547 -0.511 -18.288 1.00 79.81 140 SER A CA 1
ATOM 1094 C C . SER A 1 140 ? 2.045 -0.868 -19.677 1.00 79.81 140 SER A C 1
ATOM 1096 O O . SER A 1 140 ? 0.846 -1.036 -19.881 1.00 79.81 140 SER A O 1
ATOM 1098 N N . GLU A 1 141 ? 2.978 -1.066 -20.609 1.00 83.44 141 GLU A N 1
ATOM 1099 C CA . GLU A 1 141 ? 2.680 -1.577 -21.956 1.00 83.44 141 GLU A CA 1
ATOM 1100 C C . GLU A 1 141 ? 2.226 -3.045 -21.922 1.00 83.44 141 GLU A C 1
ATOM 1102 O O . GLU A 1 141 ? 1.402 -3.481 -22.722 1.00 83.44 141 GLU A O 1
ATOM 1107 N N . SER A 1 142 ? 2.763 -3.819 -20.974 1.00 88.00 142 SER A N 1
ATOM 1108 C CA . SER A 1 142 ? 2.428 -5.224 -20.763 1.00 88.00 142 SER A CA 1
ATOM 1109 C C . SER A 1 142 ? 2.623 -5.591 -19.299 1.00 88.00 142 SER A C 1
ATOM 1111 O O . SER A 1 142 ? 3.745 -5.564 -18.792 1.00 88.00 142 SER A O 1
ATOM 1113 N N . ILE A 1 143 ? 1.541 -6.002 -18.628 1.00 89.31 143 ILE A N 1
ATOM 1114 C CA . ILE A 1 143 ? 1.591 -6.444 -17.225 1.00 89.31 143 ILE A CA 1
ATOM 1115 C C . ILE A 1 143 ? 2.595 -7.588 -17.065 1.00 89.31 143 ILE A C 1
ATOM 1117 O O . ILE A 1 143 ? 3.437 -7.533 -16.173 1.00 89.31 143 ILE A O 1
ATOM 1121 N N . VAL A 1 144 ? 2.530 -8.597 -17.937 1.00 92.12 144 VAL A N 1
ATOM 1122 C CA . VAL A 1 144 ? 3.432 -9.755 -17.880 1.00 92.12 144 VAL A CA 1
ATOM 1123 C C . VAL A 1 144 ? 4.847 -9.331 -18.259 1.00 92.12 144 VAL A C 1
ATOM 1125 O O . VAL A 1 144 ? 5.771 -9.585 -17.497 1.00 92.12 144 VAL A O 1
ATOM 1128 N N . GLY A 1 145 ? 5.023 -8.587 -19.357 1.00 91.69 145 GLY A N 1
ATOM 1129 C CA . GLY A 1 145 ? 6.337 -8.084 -19.775 1.00 91.69 145 GLY A CA 1
ATOM 1130 C C . GLY A 1 145 ? 7.035 -7.250 -18.696 1.00 91.69 145 GLY A C 1
ATOM 1131 O O . GLY A 1 145 ? 8.250 -7.339 -18.531 1.00 91.69 145 GLY A O 1
ATOM 1132 N N . SER A 1 146 ? 6.273 -6.503 -17.890 1.00 92.62 146 SER A N 1
ATOM 1133 C CA . SER A 1 146 ? 6.825 -5.699 -16.797 1.00 92.62 146 SER A CA 1
ATOM 1134 C C . SER A 1 146 ? 7.572 -6.530 -15.751 1.00 92.62 146 SER A C 1
ATOM 1136 O O . SER A 1 146 ? 8.471 -6.002 -15.100 1.00 92.62 146 SER A O 1
ATOM 1138 N N . TRP A 1 147 ? 7.255 -7.823 -15.599 1.00 94.12 147 TRP A N 1
ATOM 1139 C CA . TRP A 1 147 ? 7.900 -8.711 -14.626 1.00 94.12 147 TRP A CA 1
ATOM 1140 C C . TRP A 1 147 ? 9.385 -8.943 -14.926 1.00 94.12 147 TRP A C 1
ATOM 1142 O O . TRP A 1 147 ? 10.116 -9.392 -14.048 1.00 94.12 147 TRP A O 1
ATOM 1152 N N . MET A 1 148 ? 9.867 -8.592 -16.119 1.00 92.06 148 MET A N 1
ATOM 1153 C CA . MET A 1 148 ? 11.304 -8.567 -16.406 1.00 92.06 148 MET A CA 1
ATOM 1154 C C . MET A 1 148 ? 12.028 -7.482 -15.590 1.00 92.06 148 MET A C 1
ATOM 1156 O O . MET A 1 148 ? 13.185 -7.662 -15.213 1.00 92.06 148 MET A O 1
ATOM 1160 N N . LEU A 1 149 ? 11.343 -6.383 -15.260 1.00 92.62 149 LEU A N 1
ATOM 1161 C CA . LEU A 1 149 ? 11.894 -5.216 -14.568 1.00 92.62 149 LEU A CA 1
ATOM 1162 C C . LEU A 1 149 ? 11.664 -5.271 -13.052 1.00 92.62 149 LEU A C 1
ATOM 1164 O O . LEU A 1 149 ? 10.674 -5.819 -12.563 1.00 92.62 149 LEU A O 1
ATOM 1168 N N . SER A 1 150 ? 12.543 -4.611 -12.292 1.00 93.69 150 SER A N 1
ATOM 1169 C CA . SER A 1 150 ? 12.436 -4.517 -10.827 1.00 93.69 150 SER A CA 1
ATOM 1170 C C . SER A 1 150 ? 11.133 -3.849 -10.375 1.00 93.69 150 SER A C 1
ATOM 1172 O O . SER A 1 150 ? 10.514 -4.297 -9.408 1.00 93.69 150 SER A O 1
ATOM 1174 N N . TYR A 1 151 ? 10.668 -2.830 -11.110 1.00 93.25 151 TYR A N 1
ATOM 1175 C CA . TYR A 1 151 ? 9.368 -2.202 -10.860 1.00 93.25 151 TYR A CA 1
ATOM 1176 C C . TYR A 1 151 ? 8.220 -3.206 -10.995 1.00 93.25 151 TYR A C 1
ATOM 1178 O O . TYR A 1 151 ? 7.366 -3.277 -10.113 1.00 93.25 151 TYR A O 1
ATOM 1186 N N . GLY A 1 152 ? 8.183 -3.994 -12.076 1.00 94.06 152 GLY A N 1
ATOM 1187 C CA . GLY A 1 152 ? 7.096 -4.946 -12.309 1.00 94.06 152 GLY A CA 1
ATOM 1188 C C . GLY A 1 152 ? 7.107 -6.105 -11.318 1.00 94.06 152 GLY A C 1
ATOM 1189 O O . GLY A 1 152 ? 6.041 -6.525 -10.875 1.00 94.06 152 GLY A O 1
ATOM 1190 N N . GLN A 1 153 ? 8.285 -6.553 -10.873 1.00 95.69 153 GLN A N 1
ATOM 1191 C CA . GLN A 1 153 ? 8.407 -7.509 -9.766 1.00 95.69 153 GLN A CA 1
ATOM 1192 C C . GLN A 1 153 ? 7.848 -6.952 -8.453 1.00 95.69 153 GLN A C 1
ATOM 1194 O O . GLN A 1 153 ? 7.038 -7.601 -7.791 1.00 95.69 153 GLN A O 1
ATOM 1199 N N . ALA A 1 154 ? 8.227 -5.726 -8.087 1.00 96.25 154 ALA A N 1
ATOM 1200 C CA . ALA A 1 154 ? 7.697 -5.068 -6.898 1.00 96.25 154 ALA A CA 1
ATOM 1201 C C . ALA A 1 154 ? 6.175 -4.856 -6.995 1.00 96.25 154 ALA A C 1
ATOM 1203 O O . ALA A 1 154 ? 5.446 -5.128 -6.038 1.00 96.25 154 ALA A O 1
ATOM 1204 N N . LEU A 1 155 ? 5.678 -4.448 -8.166 1.00 95.38 155 LEU A N 1
ATOM 1205 C CA . LEU A 1 155 ? 4.252 -4.299 -8.437 1.00 95.38 155 LEU A CA 1
ATOM 1206 C C . LEU A 1 155 ? 3.514 -5.642 -8.323 1.00 95.38 155 LEU A C 1
ATOM 1208 O O . LEU A 1 155 ? 2.436 -5.687 -7.732 1.00 95.38 155 LEU A O 1
ATOM 1212 N N . LEU A 1 156 ? 4.078 -6.738 -8.839 1.00 96.25 156 LEU A N 1
ATOM 1213 C CA . LEU A 1 156 ? 3.510 -8.081 -8.709 1.00 96.25 156 LEU A CA 1
ATOM 1214 C C . LEU A 1 156 ? 3.386 -8.481 -7.234 1.00 96.25 156 LEU A C 1
ATOM 1216 O O . LEU A 1 156 ? 2.293 -8.817 -6.780 1.00 96.25 156 LEU A O 1
ATOM 1220 N N . VAL A 1 157 ? 4.470 -8.367 -6.460 1.00 97.38 157 VAL A N 1
ATOM 1221 C CA . VAL A 1 157 ? 4.457 -8.672 -5.019 1.00 97.38 157 VAL A CA 1
ATOM 1222 C C . VAL A 1 157 ? 3.440 -7.797 -4.282 1.00 97.38 157 VAL A C 1
ATOM 1224 O O . VAL A 1 157 ? 2.694 -8.301 -3.442 1.00 97.38 157 VAL A O 1
ATOM 1227 N N . LYS A 1 158 ? 3.338 -6.508 -4.631 1.00 96.69 158 LYS A N 1
ATOM 1228 C CA . LYS A 1 158 ? 2.322 -5.599 -4.085 1.00 96.69 158 LYS A CA 1
ATOM 1229 C C . LYS A 1 158 ? 0.900 -6.099 -4.352 1.00 96.69 158 LYS A C 1
ATOM 1231 O O . LYS A 1 158 ? 0.095 -6.096 -3.425 1.00 96.69 158 LYS A O 1
ATOM 1236 N N . HIS A 1 159 ? 0.584 -6.555 -5.566 1.00 95.81 159 HIS A N 1
ATOM 1237 C CA . HIS A 1 159 ? -0.735 -7.121 -5.878 1.00 95.81 159 HIS A CA 1
ATOM 1238 C C . HIS A 1 159 ? -1.021 -8.393 -5.071 1.00 95.81 159 HIS A C 1
ATOM 1240 O O . HIS A 1 159 ? -2.112 -8.535 -4.520 1.00 95.81 159 HIS A O 1
ATOM 1246 N N . LEU A 1 160 ? -0.041 -9.292 -4.939 1.00 97.38 160 LEU A N 1
ATOM 1247 C CA . LEU A 1 160 ? -0.200 -10.525 -4.160 1.00 97.38 160 LEU A CA 1
ATOM 1248 C C . LEU A 1 160 ? -0.414 -10.243 -2.666 1.00 97.38 160 LEU A C 1
ATOM 1250 O O . LEU A 1 160 ? -1.303 -10.824 -2.042 1.00 97.38 160 LEU A O 1
ATOM 1254 N N . LEU A 1 161 ? 0.345 -9.307 -2.092 1.00 97.38 161 LEU A N 1
ATOM 1255 C CA . LEU A 1 161 ? 0.133 -8.847 -0.718 1.00 97.38 161 LEU A CA 1
ATOM 1256 C C . LEU A 1 161 ? -1.212 -8.143 -0.553 1.00 97.38 161 LEU A C 1
ATOM 1258 O O . LEU A 1 161 ? -1.846 -8.290 0.488 1.00 97.38 161 LEU A O 1
ATOM 1262 N N . PHE A 1 162 ? -1.674 -7.415 -1.570 1.00 96.62 162 PHE A N 1
ATOM 1263 C CA . PHE A 1 162 ? -2.981 -6.772 -1.536 1.00 96.62 162 PHE A CA 1
ATOM 1264 C C . PHE A 1 162 ? -4.123 -7.798 -1.491 1.00 96.62 162 PHE A C 1
ATOM 1266 O O . PHE A 1 162 ? -5.079 -7.592 -0.752 1.00 96.62 162 PHE A O 1
ATOM 1273 N N . ILE A 1 163 ? -4.006 -8.946 -2.174 1.00 95.50 163 ILE A N 1
ATOM 1274 C CA . ILE A 1 163 ? -4.970 -10.059 -2.044 1.00 95.50 163 ILE A CA 1
ATOM 1275 C C . ILE A 1 163 ? -5.051 -10.539 -0.587 1.00 95.50 163 ILE A C 1
ATOM 1277 O O . ILE A 1 163 ? -6.144 -10.702 -0.043 1.00 95.50 163 ILE A O 1
ATOM 1281 N N . VAL A 1 164 ? -3.904 -10.720 0.074 1.00 96.19 164 VAL A N 1
ATOM 1282 C CA . VAL A 1 164 ? -3.867 -11.076 1.502 1.00 96.19 164 VAL A CA 1
ATOM 1283 C C . VAL A 1 164 ? -4.439 -9.958 2.373 1.00 96.19 164 VAL A C 1
ATOM 1285 O O . VAL A 1 164 ? -5.190 -10.233 3.307 1.00 96.19 164 VAL A O 1
ATOM 1288 N N . LEU A 1 165 ? -4.147 -8.696 2.067 1.00 97.12 165 LEU A N 1
ATOM 1289 C CA . LEU A 1 165 ? -4.712 -7.560 2.790 1.00 97.12 165 LEU A CA 1
ATOM 1290 C C . LEU A 1 165 ? -6.243 -7.529 2.681 1.00 97.12 165 LEU A C 1
ATOM 1292 O O . LEU A 1 165 ? -6.907 -7.311 3.689 1.00 97.12 165 LEU A O 1
ATOM 1296 N N . LEU A 1 166 ? -6.814 -7.816 1.506 1.00 96.38 166 LEU A N 1
ATOM 1297 C CA . LEU A 1 166 ? -8.266 -7.925 1.324 1.00 96.38 166 LEU A CA 1
ATOM 1298 C C . LEU A 1 166 ? -8.872 -9.046 2.174 1.00 96.38 166 LEU A C 1
ATOM 1300 O O . LEU A 1 166 ? -9.959 -8.871 2.722 1.00 96.38 166 LEU A O 1
ATOM 1304 N N . LEU A 1 167 ? -8.168 -10.170 2.334 1.00 95.06 167 LEU A N 1
ATOM 1305 C CA . LEU A 1 167 ? -8.592 -11.233 3.243 1.00 95.06 167 LEU A CA 1
ATOM 1306 C C . LEU A 1 167 ? -8.635 -10.739 4.696 1.00 95.06 167 LEU A C 1
ATOM 1308 O O . LEU A 1 167 ? -9.631 -10.960 5.380 1.00 95.06 167 LEU A O 1
ATOM 1312 N N . PHE A 1 168 ? -7.601 -10.036 5.164 1.00 96.25 168 PHE A N 1
ATOM 1313 C CA . PHE A 1 168 ? -7.592 -9.454 6.511 1.00 96.25 168 PHE A CA 1
ATOM 1314 C C . PHE A 1 168 ? -8.672 -8.382 6.686 1.00 96.25 168 PHE A C 1
ATOM 1316 O O . PHE A 1 168 ? -9.377 -8.399 7.693 1.00 96.25 168 PHE A O 1
ATOM 1323 N N . ALA A 1 169 ? -8.867 -7.514 5.694 1.00 95.69 169 ALA A N 1
ATOM 1324 C CA . ALA A 1 169 ? -9.928 -6.514 5.694 1.00 95.69 169 ALA A CA 1
ATOM 1325 C C . ALA A 1 169 ? -11.322 -7.166 5.738 1.00 95.69 169 ALA A C 1
ATOM 1327 O O . ALA A 1 169 ? -12.206 -6.690 6.448 1.00 95.69 169 ALA A O 1
ATOM 1328 N N . PHE A 1 170 ? -11.523 -8.292 5.044 1.00 95.88 170 PHE A N 1
ATOM 1329 C CA . PHE A 1 170 ? -12.755 -9.078 5.120 1.00 95.88 170 PHE A CA 1
ATOM 1330 C C . PHE A 1 170 ? -12.947 -9.703 6.509 1.00 95.88 170 PHE A C 1
ATOM 1332 O O . PHE A 1 170 ? -14.011 -9.567 7.117 1.00 95.88 170 PHE A O 1
ATOM 1339 N N . VAL A 1 171 ? -11.912 -10.351 7.050 1.00 94.88 171 VAL A N 1
ATOM 1340 C CA . VAL A 1 171 ? -11.947 -10.920 8.405 1.00 94.88 171 VAL A CA 1
ATOM 1341 C C . VAL A 1 171 ? -12.294 -9.830 9.420 1.00 94.88 171 VAL A C 1
ATOM 1343 O O . VAL A 1 171 ? -13.215 -10.010 10.216 1.00 94.88 171 VAL A O 1
ATOM 1346 N N . ASN A 1 172 ? -11.653 -8.667 9.337 1.00 95.44 172 ASN A N 1
ATOM 1347 C CA . ASN A 1 172 ? -11.889 -7.551 10.247 1.00 95.44 172 ASN A CA 1
ATOM 1348 C C . ASN A 1 172 ? -13.263 -6.899 10.065 1.00 95.44 172 ASN A C 1
ATOM 1350 O O . ASN A 1 172 ? -13.949 -6.615 11.048 1.00 95.44 172 ASN A O 1
ATOM 1354 N N . GLY A 1 173 ? -13.690 -6.699 8.819 1.00 94.25 173 GLY A N 1
ATOM 1355 C CA . GLY A 1 173 ? -14.948 -6.041 8.484 1.00 94.25 173 GLY A CA 1
ATOM 1356 C C . GLY A 1 173 ? -16.194 -6.870 8.790 1.00 94.25 173 GLY A C 1
ATOM 1357 O O . GLY A 1 173 ? -17.247 -6.295 9.064 1.00 94.25 173 GLY A O 1
ATOM 1358 N N . PHE A 1 174 ? -16.095 -8.203 8.774 1.00 94.88 174 PHE A N 1
ATOM 1359 C CA . PHE A 1 174 ? -17.259 -9.082 8.917 1.00 94.88 174 PHE A CA 1
ATOM 1360 C C . PHE A 1 174 ? -17.156 -10.043 10.105 1.00 94.88 174 PHE A C 1
ATOM 1362 O O . PHE A 1 174 ? -18.072 -10.090 10.925 1.00 94.88 174 PHE A O 1
ATOM 1369 N N . LEU A 1 175 ? -16.061 -10.797 10.230 1.00 94.06 175 LEU A N 1
ATOM 1370 C CA . LEU A 1 175 ? -15.935 -11.848 11.250 1.00 94.06 175 LEU A CA 1
ATOM 1371 C C . LEU A 1 175 ? -15.612 -11.250 12.621 1.00 94.06 175 LEU A C 1
ATOM 1373 O O . LEU A 1 175 ? -16.327 -11.491 13.587 1.00 94.06 175 LEU A O 1
ATOM 1377 N N . ILE A 1 176 ? -14.569 -10.425 12.696 1.00 92.50 176 ILE A N 1
ATOM 1378 C CA . ILE A 1 176 ? -14.179 -9.734 13.929 1.00 92.50 176 ILE A CA 1
ATOM 1379 C C . ILE A 1 176 ? -15.266 -8.749 14.354 1.00 92.50 176 ILE A C 1
ATOM 1381 O O . ILE A 1 176 ? -15.594 -8.678 15.532 1.00 92.50 176 ILE A O 1
ATOM 1385 N N . LYS A 1 177 ? -15.893 -8.055 13.396 1.00 93.44 177 LYS A N 1
ATOM 1386 C CA . LYS A 1 177 ? -17.077 -7.230 13.656 1.00 93.44 177 LYS A CA 1
ATOM 1387 C C . LYS A 1 177 ? -18.187 -8.009 14.363 1.00 93.44 177 LYS A C 1
ATOM 1389 O O . LYS A 1 177 ? -18.777 -7.495 15.307 1.00 93.44 177 LYS A O 1
ATOM 1394 N N . ARG A 1 178 ? -18.473 -9.232 13.909 1.00 92.75 178 ARG A N 1
ATOM 1395 C CA . ARG A 1 178 ? -19.480 -10.096 14.529 1.00 92.75 178 ARG A CA 1
ATOM 1396 C C . ARG A 1 178 ? -19.079 -10.501 15.949 1.00 92.75 178 ARG A C 1
ATOM 1398 O O . ARG A 1 178 ? -19.908 -10.395 16.840 1.00 92.75 178 ARG A O 1
ATOM 1405 N N . LEU A 1 179 ? -17.821 -10.889 16.165 1.00 91.69 179 LEU A N 1
ATOM 1406 C CA . LEU A 1 179 ? -17.316 -11.239 17.501 1.00 91.69 179 LEU A CA 1
ATOM 1407 C C . LEU A 1 179 ? -17.419 -10.067 18.485 1.00 91.69 179 LEU A C 1
ATOM 1409 O O . LEU A 1 179 ? -17.838 -10.263 19.616 1.00 91.69 179 LEU A O 1
ATOM 1413 N N . VAL A 1 180 ? -17.104 -8.849 18.038 1.00 93.06 180 VAL A N 1
ATOM 1414 C CA . VAL A 1 180 ? -17.252 -7.627 18.846 1.00 93.06 180 VAL A CA 1
ATOM 1415 C C . VAL A 1 180 ? -18.714 -7.357 19.231 1.00 93.06 180 VAL A C 1
ATOM 1417 O O . VAL A 1 180 ? -18.966 -6.823 20.306 1.00 93.06 180 VAL A O 1
ATOM 1420 N N . ALA A 1 181 ? -19.673 -7.693 18.364 1.00 91.62 181 ALA A N 1
ATOM 1421 C CA . ALA A 1 181 ? -21.099 -7.524 18.651 1.00 91.62 181 ALA A CA 1
ATOM 1422 C C . ALA A 1 181 ? -21.654 -8.616 19.586 1.00 91.62 181 ALA A C 1
ATOM 1424 O O . ALA A 1 181 ? -22.612 -8.375 20.313 1.00 91.62 181 ALA A O 1
ATOM 1425 N N . GLU A 1 182 ? -21.074 -9.820 19.557 1.00 92.44 182 GLU A N 1
ATOM 1426 C CA . GLU A 1 182 ? -21.479 -10.948 20.408 1.00 92.44 182 GLU A CA 1
ATOM 1427 C C . GLU A 1 182 ? -20.830 -10.896 21.807 1.00 92.44 182 GLU A C 1
ATOM 1429 O O . GLU A 1 182 ? -21.448 -11.329 22.778 1.00 92.44 182 GLU A O 1
ATOM 1434 N N . ASP A 1 183 ? -19.615 -10.349 21.929 1.00 89.38 183 ASP A N 1
ATOM 1435 C CA . ASP A 1 183 ? -18.865 -10.235 23.185 1.00 89.38 183 ASP A CA 1
ATOM 1436 C C . ASP A 1 183 ? -18.290 -8.820 23.371 1.00 89.38 183 ASP A C 1
ATOM 1438 O O . ASP A 1 183 ? -17.292 -8.436 22.756 1.00 89.38 183 ASP A O 1
ATOM 1442 N N . ALA A 1 184 ? -18.886 -8.057 24.293 1.00 83.94 184 ALA A N 1
ATOM 1443 C CA . ALA A 1 184 ? -18.456 -6.698 24.621 1.00 83.94 184 ALA A CA 1
ATOM 1444 C C . ALA A 1 184 ? -17.038 -6.619 25.229 1.00 83.94 184 ALA A C 1
ATOM 1446 O O . ALA A 1 184 ? -16.438 -5.542 25.230 1.00 83.94 184 ALA A O 1
ATOM 1447 N N . GLY A 1 185 ? -16.502 -7.729 25.750 1.00 86.19 185 GLY A N 1
ATOM 1448 C CA . GLY A 1 185 ? -15.140 -7.828 26.278 1.00 86.19 185 GLY A CA 1
ATOM 1449 C C . GLY A 1 185 ? -14.083 -8.167 25.222 1.00 86.19 185 GLY A C 1
ATOM 1450 O O . GLY A 1 185 ? -12.883 -8.094 25.506 1.00 86.19 185 GLY A O 1
ATOM 1451 N N . PHE A 1 186 ? -14.489 -8.523 24.000 1.00 90.00 186 PHE A N 1
ATOM 1452 C CA . PHE A 1 186 ? -13.563 -8.900 22.941 1.00 90.00 186 PHE A CA 1
ATOM 1453 C C . PHE A 1 186 ? -12.842 -7.673 22.356 1.00 90.00 186 PHE A C 1
ATOM 1455 O O . PHE A 1 186 ? -13.459 -6.742 21.836 1.00 90.00 186 PHE A O 1
ATOM 1462 N N . SER A 1 187 ? -11.504 -7.694 22.372 1.00 91.31 187 SER A N 1
ATOM 1463 C CA . SER A 1 187 ? -10.680 -6.635 21.773 1.00 91.31 187 SER A CA 1
ATOM 1464 C C . SER A 1 187 ? -10.219 -7.012 20.351 1.00 91.31 187 SER A C 1
ATOM 1466 O O . SER A 1 187 ? -9.436 -7.955 20.179 1.00 91.31 187 SER A O 1
ATOM 1468 N N . PRO A 1 188 ? -10.625 -6.260 19.308 1.00 93.25 188 PRO A N 1
ATOM 1469 C CA . PRO A 1 188 ? -10.250 -6.521 17.916 1.00 93.25 188 PRO A CA 1
ATOM 1470 C C . PRO A 1 188 ? -8.835 -6.033 17.558 1.00 93.25 188 PRO A C 1
ATOM 1472 O O . PRO A 1 188 ? -8.318 -6.351 16.484 1.00 93.25 188 PRO A O 1
ATOM 1475 N N . LYS A 1 189 ? -8.165 -5.288 18.451 1.00 92.94 189 LYS A N 1
ATOM 1476 C CA . LYS A 1 189 ? -6.900 -4.587 18.161 1.00 92.94 189 LYS A CA 1
ATOM 1477 C C . LYS A 1 189 ? -5.797 -5.490 17.624 1.00 92.94 189 LYS A C 1
ATOM 1479 O O . LYS A 1 189 ? -5.029 -5.060 16.769 1.00 92.94 189 LYS A O 1
ATOM 1484 N N . ARG A 1 190 ? -5.700 -6.741 18.088 1.00 93.31 190 ARG A N 1
ATOM 1485 C CA . ARG A 1 190 ? -4.676 -7.688 17.601 1.00 93.31 190 ARG A CA 1
ATOM 1486 C C . ARG A 1 190 ? -4.814 -7.952 16.100 1.00 93.31 190 ARG A C 1
ATOM 1488 O O . ARG A 1 190 ? -3.812 -7.980 15.390 1.00 93.31 190 ARG A O 1
ATOM 1495 N N . TRP A 1 191 ? -6.045 -8.085 15.621 1.00 95.69 191 TRP A N 1
ATOM 1496 C CA . TRP A 1 191 ? -6.332 -8.316 14.212 1.00 95.69 191 TRP A CA 1
ATOM 1497 C C . TRP A 1 191 ? -6.145 -7.057 13.362 1.00 95.69 191 TRP A C 1
ATOM 1499 O O . TRP A 1 191 ? -5.610 -7.136 12.256 1.00 95.69 191 TRP A O 1
ATOM 1509 N N . TRP A 1 192 ? -6.488 -5.883 13.896 1.00 95.75 192 TRP A N 1
ATOM 1510 C CA . TRP A 1 192 ? -6.220 -4.609 13.220 1.00 95.75 192 TRP A CA 1
ATOM 1511 C C . TRP A 1 192 ? -4.735 -4.280 13.134 1.00 95.75 192 TRP A C 1
ATOM 1513 O O . TRP A 1 192 ? -4.292 -3.764 12.114 1.00 95.75 192 TRP A O 1
ATOM 1523 N N . LYS A 1 193 ? -3.947 -4.611 14.166 1.00 95.94 193 LYS A N 1
ATOM 1524 C CA . LYS A 1 193 ? -2.486 -4.473 14.123 1.00 95.94 193 LYS A CA 1
ATOM 1525 C C . LYS A 1 193 ? -1.891 -5.333 13.013 1.00 95.94 193 LYS A C 1
ATOM 1527 O O . LYS A 1 193 ? -1.030 -4.854 12.289 1.00 95.94 193 LYS A O 1
ATOM 1532 N N . ALA A 1 194 ? -2.366 -6.566 12.837 1.00 95.88 194 ALA A N 1
ATOM 1533 C CA . ALA A 1 194 ? -1.901 -7.418 11.744 1.00 95.88 194 ALA A CA 1
ATOM 1534 C C . ALA A 1 194 ? -2.276 -6.865 10.359 1.00 95.88 194 ALA A C 1
ATOM 1536 O O . ALA A 1 194 ? -1.416 -6.810 9.483 1.00 95.88 194 ALA A O 1
ATOM 1537 N N . GLU A 1 195 ? -3.512 -6.391 10.172 1.00 96.94 195 GLU A N 1
ATOM 1538 C CA . GLU A 1 195 ? -3.922 -5.712 8.930 1.00 96.94 195 GLU A CA 1
ATOM 1539 C C . GLU A 1 195 ? -3.070 -4.457 8.673 1.00 96.94 195 GLU A C 1
ATOM 1541 O O . GLU A 1 195 ? -2.549 -4.263 7.578 1.00 96.94 195 GLU A O 1
ATOM 1546 N N . SER A 1 196 ? -2.834 -3.644 9.704 1.00 97.06 196 SER A N 1
ATOM 1547 C CA . SER A 1 196 ? -1.960 -2.469 9.635 1.00 97.06 196 SER A CA 1
ATOM 1548 C C . SER A 1 196 ? -0.509 -2.811 9.286 1.00 97.06 196 SER A C 1
ATOM 1550 O O . SER A 1 196 ? 0.118 -2.087 8.520 1.00 97.06 196 SER A O 1
ATOM 1552 N N . LEU A 1 197 ? 0.039 -3.913 9.806 1.00 96.31 197 LEU A N 1
ATOM 1553 C CA . LEU A 1 197 ? 1.386 -4.363 9.445 1.00 96.31 197 LEU A CA 1
ATOM 1554 C C . LEU A 1 197 ? 1.471 -4.735 7.959 1.00 96.31 197 LEU A C 1
ATOM 1556 O O . LEU A 1 197 ? 2.442 -4.371 7.300 1.00 96.31 197 LEU A O 1
ATOM 1560 N N . LEU A 1 198 ? 0.444 -5.391 7.407 1.00 96.56 198 LEU A N 1
ATOM 1561 C CA . LEU A 1 198 ? 0.366 -5.675 5.968 1.00 96.56 198 LEU A CA 1
ATOM 1562 C C . LEU A 1 198 ? 0.316 -4.390 5.131 1.00 96.56 198 LEU A C 1
ATOM 1564 O O . LEU A 1 198 ? 1.014 -4.295 4.121 1.00 96.56 198 LEU A O 1
ATOM 1568 N N . VAL A 1 199 ? -0.449 -3.384 5.571 1.00 97.31 199 VAL A N 1
ATOM 1569 C CA . VAL A 1 199 ? -0.463 -2.052 4.942 1.00 97.31 199 VAL A CA 1
ATOM 1570 C C . VAL A 1 199 ? 0.940 -1.440 4.931 1.00 97.31 199 VAL A C 1
ATOM 1572 O O . VAL A 1 199 ? 1.385 -0.964 3.889 1.00 97.31 199 VAL A O 1
ATOM 1575 N N . VAL A 1 200 ? 1.662 -1.484 6.056 1.00 96.81 200 VAL A N 1
ATOM 1576 C CA . VAL A 1 200 ? 3.028 -0.942 6.147 1.00 96.81 200 VAL A CA 1
ATOM 1577 C C . VAL A 1 200 ? 3.975 -1.662 5.185 1.00 96.81 200 VAL A C 1
ATOM 1579 O O . VAL A 1 200 ? 4.709 -0.989 4.467 1.00 96.81 200 VAL A O 1
ATOM 1582 N N . PHE A 1 201 ? 3.918 -2.994 5.081 1.00 96.19 201 PHE A N 1
ATOM 1583 C CA . PHE A 1 201 ? 4.721 -3.732 4.096 1.00 96.19 201 PHE A CA 1
ATOM 1584 C C . PHE A 1 201 ? 4.418 -3.303 2.653 1.00 96.19 201 PHE A C 1
ATOM 1586 O O . PHE A 1 201 ? 5.338 -3.098 1.858 1.00 96.19 201 PHE A O 1
ATOM 1593 N N . ILE A 1 202 ? 3.141 -3.107 2.314 1.00 97.12 202 ILE A N 1
ATOM 1594 C CA . ILE A 1 202 ? 2.732 -2.612 0.992 1.00 97.12 202 ILE A CA 1
ATOM 1595 C C . ILE A 1 202 ? 3.243 -1.185 0.746 1.00 97.12 202 ILE A C 1
ATOM 1597 O O . ILE A 1 202 ? 3.653 -0.868 -0.375 1.00 97.12 202 ILE A O 1
ATOM 1601 N N . TYR A 1 203 ? 3.264 -0.323 1.765 1.00 95.19 203 TYR A N 1
ATOM 1602 C CA . TYR A 1 203 ? 3.861 1.011 1.662 1.00 95.19 203 TYR A CA 1
ATOM 1603 C C . TYR A 1 203 ? 5.365 0.963 1.466 1.00 95.19 203 TYR A C 1
ATOM 1605 O O . TYR A 1 203 ? 5.867 1.707 0.632 1.00 95.19 203 TYR A O 1
ATOM 1613 N N . THR A 1 204 ? 6.076 0.066 2.147 1.00 96.25 204 THR A N 1
ATOM 1614 C CA . THR A 1 204 ? 7.514 -0.124 1.928 1.00 96.25 204 THR A CA 1
ATOM 1615 C C . THR A 1 204 ? 7.804 -0.512 0.480 1.00 96.25 204 THR A C 1
ATOM 1617 O O . THR A 1 204 ? 8.665 0.094 -0.151 1.00 96.25 204 THR A O 1
ATOM 1620 N N . ILE A 1 205 ? 7.044 -1.455 -0.086 1.00 95.94 205 ILE A N 1
ATOM 1621 C CA . ILE A 1 205 ? 7.188 -1.838 -1.500 1.00 95.94 205 ILE A CA 1
ATOM 1622 C C . ILE A 1 205 ? 6.830 -0.668 -2.419 1.00 95.94 205 ILE A C 1
ATOM 1624 O O . ILE A 1 205 ? 7.536 -0.406 -3.387 1.00 95.94 205 ILE A O 1
ATOM 1628 N N . THR A 1 206 ? 5.766 0.072 -2.103 1.00 93.06 206 THR A N 1
ATOM 1629 C CA . THR A 1 206 ? 5.369 1.249 -2.888 1.00 93.06 206 THR A CA 1
ATOM 1630 C C . THR A 1 206 ? 6.454 2.330 -2.860 1.00 93.06 206 THR A C 1
ATOM 1632 O O . THR A 1 206 ? 6.738 2.902 -3.902 1.00 93.06 206 THR A O 1
ATOM 1635 N N . GLY A 1 207 ? 7.097 2.566 -1.714 1.00 91.69 207 GLY A N 1
ATOM 1636 C CA . GLY A 1 207 ? 8.232 3.482 -1.587 1.00 91.69 207 GLY A CA 1
ATOM 1637 C C . GLY A 1 207 ? 9.474 2.994 -2.333 1.00 91.69 207 GLY A C 1
ATOM 1638 O O . GLY A 1 207 ? 10.157 3.787 -2.958 1.00 91.69 207 GLY A O 1
ATOM 1639 N N . TYR A 1 208 ? 9.740 1.685 -2.363 1.00 93.00 208 TYR A N 1
ATOM 1640 C CA . TYR A 1 208 ? 10.785 1.144 -3.237 1.00 93.00 208 TYR A CA 1
ATOM 1641 C C . TYR A 1 208 ? 10.489 1.435 -4.716 1.00 93.00 208 TYR A C 1
ATOM 1643 O O . TYR A 1 208 ? 11.381 1.838 -5.458 1.00 93.00 208 TYR A O 1
ATOM 1651 N N . MET A 1 209 ? 9.232 1.280 -5.140 1.00 91.06 209 MET A N 1
ATOM 1652 C CA . MET A 1 209 ? 8.816 1.521 -6.523 1.00 91.06 209 MET A CA 1
ATOM 1653 C C . MET A 1 209 ? 8.923 2.988 -6.961 1.00 91.06 209 MET A C 1
ATOM 1655 O O . MET A 1 209 ? 9.006 3.221 -8.163 1.00 91.06 209 MET A O 1
ATOM 1659 N N . THR A 1 210 ? 8.913 3.971 -6.048 1.00 85.12 210 THR A N 1
ATOM 1660 C CA . THR A 1 210 ? 9.056 5.392 -6.432 1.00 85.12 210 THR A CA 1
ATOM 1661 C C . THR A 1 210 ? 10.449 5.732 -6.948 1.00 85.12 210 THR A C 1
ATOM 1663 O O . THR A 1 210 ? 10.604 6.725 -7.647 1.00 85.12 210 THR A O 1
ATOM 1666 N N . GLU A 1 211 ? 11.441 4.900 -6.631 1.00 84.56 211 GLU A N 1
ATOM 1667 C CA . GLU A 1 211 ? 12.828 5.055 -7.080 1.00 84.56 211 GLU A CA 1
ATOM 1668 C C . GLU A 1 211 ? 13.144 4.206 -8.324 1.00 84.56 211 GLU A C 1
ATOM 1670 O O . GLU A 1 211 ? 14.295 4.136 -8.750 1.00 84.56 211 GLU A O 1
ATOM 1675 N N . GLN A 1 212 ? 12.149 3.512 -8.888 1.00 86.94 212 GLN A N 1
ATOM 1676 C CA . GLN A 1 212 ? 12.319 2.629 -10.043 1.00 86.94 212 GLN A CA 1
ATOM 1677 C C . GLN A 1 212 ? 11.687 3.235 -11.298 1.00 86.94 212 GLN A C 1
ATOM 1679 O O . GLN A 1 212 ? 10.641 3.883 -11.240 1.00 86.94 212 GLN A O 1
ATOM 1684 N N . GLU A 1 213 ? 12.279 2.960 -12.460 1.00 83.81 213 GLU A N 1
ATOM 1685 C CA . GLU A 1 213 ? 11.664 3.317 -13.737 1.00 83.81 213 GLU A CA 1
ATOM 1686 C C . GLU A 1 213 ? 10.376 2.517 -13.966 1.00 83.81 213 GLU A C 1
ATOM 1688 O O . GLU A 1 213 ? 10.313 1.303 -13.760 1.00 83.81 213 GLU A O 1
ATOM 1693 N N . THR A 1 214 ? 9.321 3.214 -14.387 1.00 86.38 214 THR A N 1
ATOM 1694 C CA . THR A 1 214 ? 8.022 2.587 -14.666 1.00 86.38 214 THR A CA 1
ATOM 1695 C C . THR A 1 214 ? 8.063 1.788 -15.975 1.00 86.38 214 THR A C 1
ATOM 1697 O O . THR A 1 214 ? 8.752 2.201 -16.907 1.00 86.38 214 THR A O 1
ATOM 1700 N N . PRO A 1 215 ? 7.304 0.683 -16.101 1.00 84.81 215 PRO A N 1
ATOM 1701 C CA . PRO A 1 215 ? 7.393 -0.271 -17.211 1.00 84.81 215 PRO A CA 1
ATOM 1702 C C . PRO A 1 215 ? 6.616 0.195 -18.457 1.00 84.81 215 PRO A C 1
ATOM 1704 O O . PRO A 1 215 ? 5.830 -0.561 -19.028 1.00 84.81 215 PRO A O 1
ATOM 1707 N N . HIS A 1 216 ? 6.819 1.453 -18.845 1.00 81.69 216 HIS A N 1
ATOM 1708 C CA . HIS A 1 216 ? 6.169 2.111 -19.980 1.00 81.69 216 HIS A CA 1
ATOM 1709 C C . HIS A 1 216 ? 7.004 2.070 -21.269 1.00 81.69 216 HIS A C 1
ATOM 1711 O O . HIS A 1 216 ? 6.491 2.472 -22.298 1.00 81.69 216 HIS A O 1
ATOM 1717 N N . ASN A 1 217 ? 8.269 1.633 -21.197 1.00 83.25 217 ASN A N 1
ATOM 1718 C CA . ASN A 1 217 ? 9.171 1.417 -22.334 1.00 83.25 217 ASN A CA 1
ATOM 1719 C C . ASN A 1 217 ? 10.080 0.212 -22.028 1.00 83.25 217 ASN A C 1
ATOM 1721 O O . ASN A 1 217 ? 11.285 0.359 -21.814 1.00 83.25 217 ASN A O 1
ATOM 1725 N N . ILE A 1 218 ? 9.496 -0.987 -21.921 1.00 86.12 218 ILE A N 1
ATOM 1726 C CA . ILE A 1 218 ? 10.190 -2.153 -21.335 1.00 86.12 218 ILE A CA 1
ATOM 1727 C C . ILE A 1 218 ? 11.470 -2.499 -22.110 1.00 86.12 218 ILE A C 1
ATOM 1729 O O . ILE A 1 218 ? 12.517 -2.698 -21.498 1.00 86.12 218 ILE A O 1
ATOM 1733 N N . ALA A 1 219 ? 11.405 -2.522 -23.445 1.00 85.12 219 ALA A N 1
ATOM 1734 C CA . ALA A 1 219 ? 12.554 -2.836 -24.296 1.00 85.12 219 ALA A CA 1
ATOM 1735 C C . ALA A 1 219 ? 13.708 -1.837 -24.108 1.00 85.12 219 ALA A C 1
ATOM 1737 O O . ALA A 1 219 ? 14.847 -2.248 -23.917 1.00 85.12 219 ALA A O 1
ATOM 1738 N N . GLN A 1 220 ? 13.407 -0.535 -24.072 1.00 85.00 220 GLN A N 1
ATOM 1739 C CA . GLN A 1 220 ? 14.417 0.510 -23.895 1.00 85.00 220 GLN A CA 1
ATOM 1740 C C . GLN A 1 220 ? 15.085 0.440 -22.515 1.00 85.00 220 GLN A C 1
ATOM 1742 O O . GLN A 1 220 ? 16.297 0.611 -22.405 1.00 85.00 220 GLN A O 1
ATOM 1747 N N . THR A 1 221 ? 14.320 0.176 -21.451 1.00 85.75 221 THR A N 1
ATOM 1748 C CA . THR A 1 221 ? 14.898 0.006 -20.110 1.00 85.75 221 THR A CA 1
ATOM 1749 C C . THR A 1 221 ? 15.824 -1.213 -20.064 1.00 85.75 221 THR A C 1
ATOM 1751 O O . THR A 1 221 ? 16.884 -1.140 -19.446 1.00 85.75 221 THR A O 1
ATOM 1754 N N . LEU A 1 222 ? 15.479 -2.303 -20.760 1.00 86.44 222 LEU A N 1
ATOM 1755 C CA . LEU A 1 222 ? 16.308 -3.512 -20.843 1.00 86.44 222 LEU A CA 1
ATOM 1756 C C . LEU A 1 222 ? 17.596 -3.335 -21.670 1.00 86.44 222 LEU A C 1
ATOM 1758 O O . LEU A 1 222 ? 18.552 -4.075 -21.462 1.00 86.44 222 LEU A O 1
ATOM 1762 N N . GLU A 1 223 ? 17.667 -2.344 -22.564 1.00 85.69 223 GLU A N 1
ATOM 1763 C CA . GLU A 1 223 ? 18.925 -1.970 -23.236 1.00 85.69 223 GLU A CA 1
ATOM 1764 C C . GLU A 1 223 ? 19.916 -1.283 -22.283 1.00 85.69 223 GLU A C 1
ATOM 1766 O O . GLU A 1 223 ? 21.127 -1.316 -22.500 1.00 85.69 223 GLU A O 1
ATOM 1771 N N . GLN A 1 224 ? 19.406 -0.631 -21.235 1.00 84.19 224 GLN A N 1
ATOM 1772 C CA . GLN A 1 224 ? 20.204 0.157 -20.292 1.00 84.19 224 GLN A CA 1
ATOM 1773 C C . GLN A 1 224 ? 20.457 -0.569 -18.970 1.00 84.19 224 GLN A C 1
ATOM 1775 O O . GLN A 1 224 ? 21.377 -0.209 -18.232 1.00 84.19 224 GLN A O 1
ATOM 1780 N N . GLN A 1 225 ? 19.617 -1.549 -18.641 1.00 84.56 225 GLN A N 1
ATOM 1781 C CA . GLN A 1 225 ? 19.622 -2.248 -17.368 1.00 84.56 225 GLN A CA 1
ATOM 1782 C C . GLN A 1 225 ? 19.347 -3.732 -17.571 1.00 84.56 225 GLN A C 1
ATOM 1784 O O . GLN A 1 225 ? 18.481 -4.140 -18.337 1.00 84.56 225 GLN A O 1
ATOM 1789 N N . GLU A 1 226 ? 20.052 -4.544 -16.799 1.00 87.12 226 GLU A N 1
ATOM 1790 C CA . GLU A 1 226 ? 19.799 -5.974 -16.723 1.00 87.12 226 GLU A CA 1
ATOM 1791 C C . GLU A 1 226 ? 18.388 -6.284 -16.184 1.00 87.12 226 GLU A C 1
ATOM 1793 O O . GLU A 1 226 ? 17.903 -5.575 -15.292 1.00 87.12 226 GLU A O 1
ATOM 1798 N N . PRO A 1 227 ? 17.754 -7.394 -16.617 1.00 89.31 227 PRO A N 1
ATOM 1799 C CA . PRO A 1 227 ? 16.533 -7.883 -15.993 1.00 89.31 227 PRO A CA 1
ATOM 1800 C C . PRO A 1 227 ? 16.703 -8.081 -14.487 1.00 89.31 227 PRO A C 1
ATOM 1802 O O . PRO A 1 227 ? 17.787 -8.390 -13.977 1.00 89.31 227 PRO A O 1
ATOM 1805 N N . SER A 1 228 ? 15.597 -7.941 -13.761 1.00 91.50 228 SER A N 1
ATOM 1806 C CA . SER A 1 228 ? 15.602 -8.031 -12.305 1.00 91.50 228 SER A CA 1
ATOM 1807 C C . SER A 1 228 ? 16.193 -9.358 -11.817 1.00 91.50 228 SER A C 1
ATOM 1809 O O . SER A 1 228 ? 16.006 -10.422 -12.413 1.00 91.50 228 SER A O 1
ATOM 1811 N N . VAL A 1 229 ? 16.892 -9.308 -10.681 1.00 91.62 229 VAL A N 1
ATOM 1812 C CA . VAL A 1 229 ? 17.496 -10.499 -10.059 1.00 91.62 229 VAL A CA 1
ATOM 1813 C C . VAL A 1 229 ? 16.447 -11.584 -9.820 1.00 91.62 229 VAL A C 1
ATOM 1815 O O . VAL A 1 229 ? 16.707 -12.746 -10.106 1.00 91.62 229 VAL A O 1
ATOM 1818 N N . LEU A 1 230 ? 15.258 -11.196 -9.352 1.00 92.00 230 LEU A N 1
ATOM 1819 C CA . LEU A 1 230 ? 14.165 -12.126 -9.093 1.00 92.00 230 LEU A CA 1
ATOM 1820 C C . LEU A 1 230 ? 13.670 -12.815 -10.368 1.00 92.00 230 LEU A C 1
ATOM 1822 O O . LEU A 1 230 ? 13.451 -14.018 -10.346 1.00 92.00 230 LEU A O 1
ATOM 1826 N N . PHE A 1 231 ? 13.548 -12.086 -11.479 1.00 92.00 231 PHE A N 1
ATOM 1827 C CA . PHE A 1 231 ? 13.135 -12.656 -12.762 1.00 92.00 231 PHE A CA 1
ATOM 1828 C C . PHE A 1 231 ? 14.131 -13.703 -13.282 1.00 92.00 231 PHE A C 1
ATOM 1830 O O . PHE A 1 231 ? 13.735 -14.801 -13.672 1.00 92.00 231 PHE A O 1
ATOM 1837 N N . ARG A 1 232 ? 15.433 -13.399 -13.211 1.00 90.69 232 ARG A N 1
ATOM 1838 C CA . ARG A 1 232 ? 16.510 -14.281 -13.699 1.00 90.69 232 ARG A CA 1
ATOM 1839 C C . ARG A 1 232 ? 16.632 -15.608 -12.941 1.00 90.69 232 ARG A C 1
ATOM 1841 O O . ARG A 1 232 ? 17.280 -16.522 -13.435 1.00 90.69 232 ARG A O 1
ATOM 1848 N N . LEU A 1 233 ? 16.010 -15.739 -11.765 1.00 90.56 233 LEU A N 1
ATOM 1849 C CA . LEU A 1 233 ? 15.933 -17.019 -11.047 1.00 90.56 233 LEU A CA 1
ATOM 1850 C C . LEU A 1 233 ? 15.004 -18.033 -11.732 1.00 90.56 233 LEU A C 1
ATOM 1852 O O . LEU A 1 233 ? 15.145 -19.229 -11.485 1.00 90.56 233 LEU A O 1
ATOM 1856 N N . PHE A 1 234 ? 14.053 -17.573 -12.552 1.00 88.56 234 PHE A N 1
ATOM 1857 C CA . PHE A 1 234 ? 13.016 -18.425 -13.148 1.00 88.56 234 PHE A CA 1
ATOM 1858 C C . PHE A 1 234 ? 13.201 -18.661 -14.644 1.00 88.56 234 PHE A C 1
ATOM 1860 O O . PHE A 1 234 ? 12.766 -19.693 -15.145 1.00 88.56 234 PHE A O 1
ATOM 1867 N N . THR A 1 235 ? 13.843 -17.736 -15.355 1.00 80.19 235 THR A N 1
ATOM 1868 C CA . THR A 1 235 ? 14.114 -17.882 -16.787 1.00 80.19 235 THR A CA 1
ATOM 1869 C C . THR A 1 235 ? 15.481 -17.315 -17.135 1.00 80.19 235 THR A C 1
ATOM 1871 O O . THR A 1 235 ? 15.895 -16.286 -16.594 1.00 80.19 235 THR A O 1
ATOM 1874 N N . THR A 1 236 ? 16.175 -17.967 -18.069 1.00 70.81 236 THR A N 1
ATOM 1875 C CA . THR A 1 236 ? 17.315 -17.351 -18.749 1.00 70.81 236 THR A CA 1
ATOM 1876 C C . THR A 1 236 ? 16.792 -16.369 -19.798 1.00 70.81 236 THR A C 1
ATOM 1878 O O . THR A 1 236 ? 15.681 -16.520 -20.313 1.00 70.81 236 THR A O 1
ATOM 1881 N N . VAL A 1 237 ? 17.556 -15.311 -20.064 1.00 64.69 237 VAL A N 1
ATOM 1882 C CA . VAL A 1 237 ? 17.158 -14.188 -20.937 1.00 64.69 237 VAL A CA 1
ATOM 1883 C C . VAL A 1 237 ? 17.580 -14.466 -22.388 1.00 64.69 237 VAL A C 1
ATOM 1885 O O . VAL A 1 237 ? 17.825 -13.554 -23.164 1.00 64.69 237 VAL A O 1
ATOM 1888 N N . ASP A 1 238 ? 17.692 -15.734 -22.783 1.00 60.19 238 ASP A N 1
ATOM 1889 C CA . ASP A 1 238 ? 18.261 -16.110 -24.085 1.00 60.19 238 ASP A CA 1
ATOM 1890 C C . ASP A 1 238 ? 17.235 -16.033 -25.239 1.00 60.19 238 ASP A C 1
ATOM 1892 O O . ASP A 1 238 ? 17.387 -16.692 -26.266 1.00 60.19 238 ASP A O 1
ATOM 1896 N N . GLY A 1 239 ? 16.174 -15.231 -25.088 1.00 58.81 239 GLY A N 1
ATOM 1897 C CA . GLY A 1 239 ? 15.085 -15.078 -26.058 1.00 58.81 239 GLY A CA 1
ATOM 1898 C C . GLY A 1 239 ? 14.832 -13.618 -26.439 1.00 58.81 239 GLY A C 1
ATOM 1899 O O . GLY A 1 239 ? 14.894 -12.726 -25.599 1.00 58.81 239 GLY A O 1
ATOM 1900 N N . LEU A 1 240 ? 14.524 -13.379 -27.718 1.00 57.09 240 LEU A N 1
ATOM 1901 C CA . LEU A 1 240 ? 14.285 -12.043 -28.296 1.00 57.09 240 LEU A CA 1
ATOM 1902 C C . LEU A 1 240 ? 12.797 -11.648 -28.368 1.00 57.09 240 LEU A C 1
ATOM 1904 O O . LEU A 1 240 ? 12.475 -10.582 -28.891 1.00 57.09 240 LEU A O 1
ATOM 1908 N N . GLY A 1 241 ? 11.885 -12.503 -27.905 1.00 70.94 241 GLY A N 1
ATOM 1909 C CA . GLY A 1 241 ? 10.445 -12.290 -28.049 1.00 70.94 241 GLY A CA 1
ATOM 1910 C C . GLY A 1 241 ? 9.725 -11.862 -26.768 1.00 70.94 241 GLY A C 1
ATOM 1911 O O . GLY A 1 241 ? 10.329 -11.793 -25.694 1.00 70.94 241 GLY A O 1
ATOM 1912 N N . PRO A 1 242 ? 8.428 -11.514 -26.867 1.00 82.44 242 PRO A N 1
ATOM 1913 C CA . PRO A 1 242 ? 7.666 -11.001 -25.740 1.00 82.44 242 PRO A CA 1
ATOM 1914 C C . PRO A 1 242 ? 7.519 -12.057 -24.641 1.00 82.44 242 PRO A C 1
ATOM 1916 O O . PRO A 1 242 ? 7.401 -13.256 -24.896 1.00 82.44 242 PRO A O 1
ATOM 1919 N N . LEU A 1 243 ? 7.473 -11.598 -23.390 1.00 88.62 243 LEU A N 1
ATOM 1920 C CA . LEU A 1 243 ? 7.199 -12.487 -22.271 1.00 88.62 243 LEU A CA 1
ATOM 1921 C C . LEU A 1 243 ? 5.731 -12.928 -22.303 1.00 88.62 243 LEU A C 1
ATOM 1923 O O . LEU A 1 243 ? 4.818 -12.099 -22.248 1.00 88.62 243 LEU A O 1
ATOM 1927 N N . THR A 1 244 ? 5.511 -14.236 -22.354 1.00 90.56 244 THR A N 1
ATOM 1928 C CA . THR A 1 244 ? 4.185 -14.859 -22.362 1.00 90.56 244 THR A CA 1
ATOM 1929 C C . THR A 1 244 ? 4.021 -15.802 -21.174 1.00 90.56 244 THR A C 1
ATOM 1931 O O . THR A 1 244 ? 4.994 -16.192 -20.525 1.00 90.56 244 THR A O 1
ATOM 1934 N N . LEU A 1 245 ? 2.770 -16.143 -20.857 1.00 92.50 245 LEU A N 1
ATOM 1935 C CA . LEU A 1 245 ? 2.456 -17.165 -19.863 1.00 92.50 245 LEU A CA 1
ATOM 1936 C C . LEU A 1 245 ? 2.323 -18.521 -20.564 1.00 92.50 245 LEU A C 1
ATOM 1938 O O . LEU A 1 245 ? 1.391 -18.732 -21.339 1.00 92.50 245 LEU A O 1
ATOM 1942 N N . ALA A 1 246 ? 3.219 -19.444 -20.239 1.00 92.06 246 ALA A N 1
ATOM 1943 C CA . ALA A 1 246 ? 3.186 -20.853 -20.597 1.00 92.06 246 ALA A CA 1
ATOM 1944 C C . ALA A 1 246 ? 3.111 -21.703 -19.312 1.00 92.06 246 ALA A C 1
ATOM 1946 O O . ALA A 1 246 ? 4.140 -22.112 -18.762 1.00 92.06 246 ALA A O 1
ATOM 1947 N N . PRO A 1 247 ? 1.895 -21.972 -18.793 1.00 93.62 247 PRO A N 1
ATOM 1948 C CA . PRO A 1 247 ? 1.724 -22.795 -17.604 1.00 93.62 247 PRO A CA 1
ATOM 1949 C C . PRO A 1 247 ? 2.362 -24.179 -17.767 1.00 93.62 247 PRO A C 1
ATOM 1951 O O . PRO A 1 247 ? 2.089 -24.908 -18.717 1.00 93.62 247 PRO A O 1
ATOM 1954 N N . ASN A 1 248 ? 3.178 -24.557 -16.792 1.00 93.62 248 ASN A N 1
ATOM 1955 C CA . ASN A 1 248 ? 3.789 -25.877 -16.660 1.00 93.62 248 ASN A CA 1
ATOM 1956 C C . ASN A 1 248 ? 3.378 -26.552 -15.343 1.00 93.62 248 ASN A C 1
ATOM 1958 O O . ASN A 1 248 ? 2.689 -25.966 -14.504 1.00 93.62 248 ASN A O 1
ATOM 1962 N N . LEU A 1 249 ? 3.828 -27.789 -15.130 1.00 96.44 249 LEU A N 1
ATOM 1963 C CA . LEU A 1 249 ? 3.467 -28.567 -13.945 1.00 96.44 249 LEU A CA 1
ATOM 1964 C C . LEU A 1 249 ? 3.820 -27.861 -12.623 1.00 96.44 249 LEU A C 1
ATOM 1966 O O . LEU A 1 249 ? 3.011 -27.887 -11.700 1.00 96.44 249 LEU A O 1
ATOM 1970 N N . ILE A 1 250 ? 4.983 -27.203 -12.538 1.00 95.44 250 ILE A N 1
ATOM 1971 C CA . ILE A 1 250 ? 5.423 -26.478 -11.333 1.00 95.44 250 ILE A CA 1
ATOM 1972 C C . ILE A 1 250 ? 4.493 -25.295 -11.065 1.00 95.44 250 ILE A C 1
ATOM 1974 O O . ILE A 1 250 ? 4.060 -25.101 -9.926 1.00 95.44 250 ILE A O 1
ATOM 1978 N N . SER A 1 251 ? 4.140 -24.544 -12.109 1.00 96.19 251 SER A N 1
ATOM 1979 C CA . SER A 1 251 ? 3.235 -23.404 -11.979 1.00 96.19 251 SER A CA 1
ATOM 1980 C C . SER A 1 251 ? 1.846 -23.830 -11.510 1.00 96.19 251 SER A C 1
ATOM 1982 O O . SER A 1 251 ? 1.324 -23.284 -10.539 1.00 96.19 251 SER A O 1
ATOM 1984 N N . ILE A 1 252 ? 1.284 -24.879 -12.120 1.00 97.19 252 ILE A N 1
ATOM 1985 C CA . ILE A 1 252 ? -0.038 -25.410 -11.782 1.00 97.19 252 ILE A CA 1
ATOM 1986 C C . ILE A 1 252 ? -0.033 -25.966 -10.355 1.00 97.19 252 ILE A C 1
ATOM 1988 O O . ILE A 1 252 ? -0.915 -25.627 -9.568 1.00 97.19 252 ILE A O 1
ATOM 1992 N N . ALA A 1 253 ? 0.974 -26.764 -9.988 1.00 98.06 253 ALA A N 1
ATOM 1993 C CA . ALA A 1 253 ? 1.106 -27.310 -8.639 1.00 98.06 253 ALA A CA 1
ATOM 1994 C C . ALA A 1 253 ? 1.219 -26.198 -7.583 1.00 98.06 253 ALA A C 1
ATOM 1996 O O . ALA A 1 253 ? 0.570 -26.270 -6.539 1.00 98.06 253 ALA A O 1
ATOM 1997 N N . SER A 1 254 ? 1.988 -25.144 -7.872 1.00 97.94 254 SER A N 1
ATOM 1998 C CA . SER A 1 254 ? 2.154 -23.992 -6.976 1.00 97.94 254 SER A CA 1
ATOM 1999 C C . SER A 1 254 ? 0.849 -23.204 -6.811 1.00 97.94 254 SER A C 1
ATOM 2001 O O . SER A 1 254 ? 0.497 -22.830 -5.694 1.00 97.94 254 SER A O 1
ATOM 2003 N N . LEU A 1 255 ? 0.076 -23.010 -7.886 1.00 97.00 255 LEU A N 1
ATOM 2004 C CA . LEU A 1 255 ? -1.241 -22.362 -7.824 1.00 97.00 255 LEU A CA 1
ATOM 2005 C C . LEU A 1 255 ? -2.270 -23.204 -7.050 1.00 97.00 255 LEU A C 1
ATOM 2007 O O . LEU A 1 255 ? -3.026 -22.662 -6.242 1.00 97.00 255 LEU A O 1
ATOM 2011 N N . VAL A 1 256 ? -2.272 -24.528 -7.234 1.00 98.00 256 VAL A N 1
ATOM 2012 C CA . VAL A 1 256 ? -3.109 -25.447 -6.443 1.00 98.00 256 VAL A CA 1
ATOM 2013 C C . VAL A 1 256 ? -2.729 -25.378 -4.963 1.00 98.00 256 VAL A C 1
ATOM 2015 O O . VAL A 1 256 ? -3.606 -25.283 -4.103 1.00 98.00 256 VAL A O 1
ATOM 2018 N N . LEU A 1 257 ? -1.433 -25.359 -4.648 1.00 98.19 257 LEU A N 1
ATOM 2019 C CA . LEU A 1 257 ? -0.955 -25.243 -3.274 1.00 98.19 257 LEU A CA 1
ATOM 2020 C C . LEU A 1 257 ? -1.326 -23.890 -2.645 1.00 98.19 257 LEU A C 1
ATOM 2022 O O . LEU A 1 257 ? -1.744 -23.851 -1.488 1.00 98.19 257 LEU A O 1
ATOM 2026 N N . ALA A 1 258 ? -1.264 -22.797 -3.410 1.00 97.69 258 ALA A N 1
ATOM 2027 C CA . ALA A 1 258 ? -1.744 -21.490 -2.965 1.00 97.69 258 ALA A CA 1
ATOM 2028 C C . ALA A 1 258 ? -3.234 -21.526 -2.592 1.00 97.69 258 ALA A C 1
ATOM 2030 O O . ALA A 1 258 ? -3.623 -20.985 -1.556 1.00 97.69 258 ALA A O 1
ATOM 2031 N N . PHE A 1 259 ? -4.064 -22.204 -3.393 1.00 96.38 259 PHE A N 1
ATOM 2032 C CA . PHE A 1 259 ? -5.486 -22.382 -3.094 1.00 96.38 259 PHE A CA 1
ATOM 2033 C C . PHE A 1 259 ? -5.710 -23.216 -1.823 1.00 96.38 259 PHE A C 1
ATOM 2035 O O . PHE A 1 259 ? -6.521 -22.847 -0.975 1.00 96.38 259 PHE A O 1
ATOM 2042 N N . ILE A 1 260 ? -4.946 -24.295 -1.634 1.00 97.81 260 ILE A N 1
ATOM 2043 C CA . ILE A 1 260 ? -4.993 -25.105 -0.407 1.00 97.81 260 ILE A CA 1
ATOM 2044 C C . ILE A 1 260 ? -4.620 -24.260 0.819 1.00 97.81 260 ILE A C 1
ATOM 2046 O O . ILE A 1 260 ? -5.327 -24.290 1.829 1.00 97.81 260 ILE A O 1
ATOM 2050 N N . PHE A 1 261 ? -3.550 -23.464 0.741 1.00 97.94 261 PHE A N 1
ATOM 2051 C CA . PHE A 1 261 ? -3.176 -22.568 1.833 1.00 97.94 261 PHE A CA 1
ATOM 2052 C C . PHE A 1 261 ? -4.237 -21.500 2.095 1.00 97.94 261 PHE A C 1
ATOM 2054 O O . PHE A 1 261 ? -4.535 -21.233 3.255 1.00 97.94 261 PHE A O 1
ATOM 2061 N N . LEU A 1 262 ? -4.892 -20.963 1.063 1.00 94.69 262 LEU A N 1
ATOM 2062 C CA . LEU A 1 262 ? -6.002 -20.026 1.239 1.00 94.69 262 LEU A CA 1
ATOM 2063 C C . LEU A 1 262 ? -7.152 -20.645 2.055 1.00 94.69 262 LEU A C 1
ATOM 2065 O O . LEU A 1 262 ? -7.685 -19.999 2.962 1.00 94.69 262 LEU A O 1
ATOM 2069 N N . LEU A 1 263 ? -7.496 -21.912 1.796 1.00 94.88 263 LEU A N 1
ATOM 2070 C CA . LEU A 1 263 ? -8.482 -22.650 2.594 1.00 94.88 263 LEU A CA 1
ATOM 2071 C C . LEU A 1 263 ? -8.006 -22.857 4.040 1.00 94.88 263 LEU A C 1
ATOM 2073 O O . LEU A 1 263 ? -8.784 -22.677 4.982 1.00 94.88 263 LEU A O 1
ATOM 2077 N N . PHE A 1 264 ? -6.725 -23.176 4.246 1.00 95.69 264 PHE A N 1
ATOM 2078 C CA . PHE A 1 264 ? -6.154 -23.281 5.591 1.00 95.69 264 PHE A CA 1
ATOM 2079 C C . PHE A 1 264 ? -6.155 -21.951 6.344 1.00 95.69 264 PHE A C 1
ATOM 2081 O O . PHE A 1 264 ? -6.341 -21.957 7.564 1.00 95.69 264 PHE A O 1
ATOM 2088 N N . THR A 1 265 ? -6.035 -20.812 5.658 1.00 93.50 265 THR A N 1
ATOM 2089 C CA . THR A 1 265 ? -6.165 -19.502 6.300 1.00 93.50 265 THR A CA 1
ATOM 2090 C C . THR A 1 265 ? -7.538 -19.350 6.952 1.00 93.50 265 THR A C 1
ATOM 2092 O O . THR A 1 265 ? -7.619 -18.919 8.101 1.00 93.50 265 THR A O 1
ATOM 2095 N N . ALA A 1 266 ? -8.616 -19.805 6.303 1.00 91.19 266 ALA A N 1
ATOM 2096 C CA . ALA A 1 266 ? -9.952 -19.794 6.903 1.00 91.19 266 ALA A CA 1
ATOM 2097 C C . ALA A 1 266 ? -10.035 -20.665 8.173 1.00 91.19 266 ALA A C 1
ATOM 2099 O O . ALA A 1 266 ? -10.699 -20.291 9.143 1.00 91.19 266 ALA A O 1
ATOM 2100 N N . VAL A 1 267 ? -9.328 -21.801 8.209 1.00 94.25 267 VAL A N 1
ATOM 2101 C CA . VAL A 1 267 ? -9.222 -22.644 9.412 1.00 94.25 267 VAL A CA 1
ATOM 2102 C C . VAL A 1 267 ? -8.464 -21.916 10.526 1.00 94.25 267 VAL A C 1
ATOM 2104 O O . VAL A 1 267 ? -8.904 -21.938 11.675 1.00 94.25 267 VAL A O 1
ATOM 2107 N N . MET A 1 268 ? -7.357 -21.238 10.212 1.00 95.25 268 MET A N 1
ATOM 2108 C CA . MET A 1 268 ? -6.578 -20.478 11.200 1.00 95.25 268 MET A CA 1
ATOM 2109 C C . MET A 1 268 ? -7.368 -19.304 11.785 1.00 95.25 268 MET A C 1
ATOM 2111 O O . MET A 1 268 ? -7.337 -19.099 13.001 1.00 95.25 268 MET A O 1
ATOM 2115 N N . VAL A 1 269 ? -8.138 -18.602 10.949 1.00 91.88 269 VAL A N 1
ATOM 2116 C CA . VAL A 1 269 ? -9.050 -17.533 11.378 1.00 91.88 269 VAL A CA 1
ATOM 2117 C C . VAL A 1 269 ? -10.125 -18.084 12.312 1.00 91.88 269 VAL A C 1
ATOM 2119 O O . VAL A 1 269 ? -10.333 -17.528 13.387 1.00 91.88 269 VAL A O 1
ATOM 2122 N N . LYS A 1 270 ? -10.758 -19.216 11.969 1.00 89.81 270 LYS A N 1
ATOM 2123 C CA . LYS A 1 270 ? -11.747 -19.875 12.846 1.00 89.81 270 LYS A CA 1
ATOM 2124 C C . LYS A 1 270 ? -11.161 -20.293 14.195 1.00 89.81 270 LYS A C 1
ATOM 2126 O O . LYS A 1 270 ? -11.856 -20.247 15.201 1.00 89.81 270 LYS A O 1
ATOM 2131 N N . ARG A 1 271 ? -9.883 -20.679 14.229 1.00 90.12 271 ARG A N 1
ATOM 2132 C CA . ARG A 1 271 ? -9.151 -20.995 15.468 1.00 90.12 271 ARG A CA 1
ATOM 2133 C C . ARG A 1 271 ? -8.671 -19.752 16.227 1.00 90.12 271 ARG A C 1
ATOM 2135 O O . ARG A 1 271 ? -7.963 -19.905 17.218 1.00 90.12 271 ARG A O 1
ATOM 2142 N N . ASN A 1 272 ? -8.998 -18.547 15.753 1.00 87.62 272 ASN A N 1
ATOM 2143 C CA . ASN A 1 272 ? -8.515 -17.268 16.272 1.00 87.62 272 ASN A CA 1
ATOM 2144 C C . ASN A 1 272 ? -6.974 -17.212 16.405 1.00 87.62 272 ASN A C 1
ATOM 2146 O O . ASN A 1 272 ? -6.424 -16.563 17.296 1.00 87.62 272 ASN A O 1
ATOM 2150 N N . SER A 1 273 ? -6.256 -17.927 15.528 1.00 92.69 273 SER A N 1
ATOM 2151 C CA . SER A 1 273 ? -4.794 -18.000 15.546 1.00 92.69 273 SER A CA 1
ATOM 2152 C C . SER A 1 273 ? -4.209 -16.952 14.610 1.00 92.69 273 SER A C 1
ATOM 2154 O O . SER A 1 273 ? -4.089 -17.169 13.402 1.00 92.69 273 SER A O 1
ATOM 2156 N N . LEU A 1 274 ? -3.823 -15.802 15.166 1.00 92.81 274 LEU A N 1
ATOM 2157 C CA . LEU A 1 274 ? -3.262 -14.697 14.386 1.00 92.81 274 LEU A CA 1
ATOM 2158 C C . LEU A 1 274 ? -1.935 -15.077 13.713 1.00 92.81 274 LEU A C 1
ATOM 2160 O O . LEU A 1 274 ? -1.761 -14.858 12.517 1.00 92.81 274 LEU A O 1
ATOM 2164 N N . SER A 1 275 ? -1.019 -15.688 14.472 1.00 93.81 275 SER A N 1
ATOM 2165 C CA . SER A 1 275 ? 0.284 -16.125 13.954 1.00 93.81 275 SER A CA 1
ATOM 2166 C C . SER A 1 275 ? 0.121 -17.179 12.857 1.00 93.81 275 SER A C 1
ATOM 2168 O O . SER A 1 275 ? 0.740 -17.055 11.802 1.00 93.81 275 SER A O 1
ATOM 2170 N N . GLY A 1 276 ? -0.780 -18.152 13.054 1.00 95.12 276 GLY A N 1
ATOM 2171 C CA . GLY A 1 276 ? -1.100 -19.145 12.029 1.00 95.12 276 GLY A CA 1
ATOM 2172 C C . GLY A 1 276 ? -1.690 -18.506 10.772 1.00 95.12 276 GLY A C 1
ATOM 2173 O O . GLY A 1 276 ? -1.276 -18.833 9.666 1.00 95.12 276 GLY A O 1
ATOM 2174 N N . THR A 1 277 ? -2.602 -17.543 10.929 1.00 95.12 277 THR A N 1
ATOM 2175 C CA . THR A 1 277 ? -3.208 -16.818 9.800 1.00 95.12 277 THR A CA 1
ATOM 2176 C C . THR A 1 277 ? -2.152 -16.052 9.004 1.00 95.12 277 THR A C 1
ATOM 2178 O O . THR A 1 277 ? -2.139 -16.132 7.778 1.00 95.12 277 THR A O 1
ATOM 2181 N N . PHE A 1 278 ? -1.238 -15.351 9.681 1.00 93.81 278 PHE A N 1
ATOM 2182 C CA . PHE A 1 278 ? -0.165 -14.598 9.031 1.00 93.81 278 PHE A CA 1
ATOM 2183 C C . PHE A 1 278 ? 0.820 -15.520 8.303 1.00 93.81 278 PHE A C 1
ATOM 2185 O O . PHE A 1 278 ? 1.125 -15.291 7.135 1.00 93.81 278 PHE A O 1
ATOM 2192 N N . PHE A 1 279 ? 1.262 -16.599 8.958 1.00 96.12 279 PHE A N 1
ATOM 2193 C CA . PHE A 1 279 ? 2.176 -17.577 8.367 1.00 96.12 279 PHE A CA 1
ATOM 2194 C C . PHE A 1 279 ? 1.580 -18.233 7.117 1.00 96.12 279 PHE A C 1
ATOM 2196 O O . PHE A 1 279 ? 2.206 -18.230 6.060 1.00 96.12 279 PHE A O 1
ATOM 2203 N N . VAL A 1 280 ? 0.348 -18.743 7.206 1.00 96.56 280 VAL A N 1
ATOM 2204 C CA . VAL A 1 280 ? -0.311 -19.390 6.062 1.00 96.56 280 VAL A CA 1
ATOM 2205 C C . VAL A 1 280 ? -0.575 -18.378 4.943 1.00 96.56 280 VAL A C 1
ATOM 2207 O O . VAL A 1 280 ? -0.361 -18.696 3.777 1.00 96.56 280 VAL A O 1
ATOM 2210 N N . SER A 1 281 ? -0.937 -17.133 5.267 1.00 96.00 281 SER A N 1
ATOM 2211 C CA . SER A 1 281 ? -1.091 -16.076 4.256 1.00 96.00 281 SER A CA 1
ATOM 2212 C C . SER A 1 281 ? 0.224 -15.739 3.544 1.00 96.00 281 SER A C 1
ATOM 2214 O O . SER A 1 281 ? 0.222 -15.505 2.338 1.00 96.00 281 SER A O 1
ATOM 2216 N N . ALA A 1 282 ? 1.359 -15.767 4.248 1.00 96.50 282 ALA A N 1
ATOM 2217 C CA . ALA A 1 282 ? 2.670 -15.616 3.621 1.00 96.50 282 ALA A CA 1
ATOM 2218 C C . ALA A 1 282 ? 2.976 -16.779 2.660 1.00 96.50 282 ALA A C 1
ATOM 2220 O O . ALA A 1 282 ? 3.491 -16.551 1.565 1.00 96.50 282 ALA A O 1
ATOM 2221 N N . MET A 1 283 ? 2.593 -18.011 3.018 1.00 97.94 283 MET A N 1
ATOM 2222 C CA . MET A 1 283 ? 2.711 -19.169 2.122 1.00 97.94 283 MET A CA 1
ATOM 2223 C C . MET A 1 283 ? 1.826 -19.034 0.874 1.00 97.94 283 MET A C 1
ATOM 2225 O O . MET A 1 283 ? 2.257 -19.429 -0.208 1.00 97.94 283 MET A O 1
ATOM 2229 N N . VAL A 1 284 ? 0.631 -18.434 0.987 1.00 97.88 284 VAL A N 1
ATOM 2230 C CA . VAL A 1 284 ? -0.216 -18.107 -0.178 1.00 97.88 284 VAL A CA 1
ATOM 2231 C C . VAL A 1 284 ? 0.526 -17.173 -1.131 1.00 97.88 284 VAL A C 1
ATOM 2233 O O . VAL A 1 284 ? 0.638 -17.487 -2.312 1.00 97.88 284 VAL A O 1
ATOM 2236 N N . VAL A 1 285 ? 1.074 -16.059 -0.632 1.00 97.81 285 VAL A N 1
ATOM 2237 C CA . VAL A 1 285 ? 1.825 -15.091 -1.459 1.00 97.81 285 VAL A CA 1
ATOM 2238 C C . VAL A 1 285 ? 3.011 -15.763 -2.138 1.00 97.81 285 VAL A C 1
ATOM 2240 O O . VAL A 1 285 ? 3.201 -15.592 -3.339 1.00 97.81 285 VAL A O 1
ATOM 2243 N N . TRP A 1 286 ? 3.766 -16.567 -1.389 1.00 97.56 286 TRP A N 1
ATOM 2244 C CA . TRP A 1 286 ? 4.906 -17.311 -1.912 1.00 97.56 286 TRP A CA 1
ATOM 2245 C C . TRP A 1 286 ? 4.503 -18.268 -3.040 1.00 97.56 286 TRP A C 1
ATOM 2247 O O . TRP A 1 286 ? 5.095 -18.242 -4.115 1.00 97.56 286 TRP A O 1
ATOM 2257 N N . CYS A 1 287 ? 3.460 -19.076 -2.837 1.00 98.19 287 CYS A N 1
ATOM 2258 C CA . CYS A 1 287 ? 3.003 -20.045 -3.833 1.00 98.19 287 CYS A CA 1
ATOM 2259 C C . CYS A 1 287 ? 2.389 -19.376 -5.070 1.00 98.19 287 CYS A C 1
ATOM 2261 O O . CYS A 1 287 ? 2.617 -19.844 -6.183 1.00 98.19 287 CYS A O 1
ATOM 2263 N N . LEU A 1 288 ? 1.653 -18.270 -4.902 1.00 97.94 288 LEU A N 1
ATOM 2264 C CA . LEU A 1 288 ? 1.156 -17.475 -6.030 1.00 97.94 288 LEU A CA 1
ATOM 2265 C C . LEU A 1 288 ? 2.312 -16.889 -6.840 1.00 97.94 288 LEU A C 1
ATOM 2267 O O . LEU A 1 288 ? 2.306 -16.980 -8.064 1.00 97.94 288 LEU A O 1
ATOM 2271 N N . TYR A 1 289 ? 3.316 -16.330 -6.162 1.00 97.69 289 TYR A N 1
ATOM 2272 C CA . TYR A 1 289 ? 4.494 -15.773 -6.814 1.00 97.69 289 TYR A CA 1
ATOM 2273 C C . TYR A 1 289 ? 5.264 -16.846 -7.592 1.00 97.69 289 TYR A C 1
ATOM 2275 O O . TYR A 1 289 ? 5.518 -16.667 -8.780 1.00 97.69 289 TYR A O 1
ATOM 2283 N N . LEU A 1 290 ? 5.556 -17.990 -6.961 1.00 96.88 290 LEU A N 1
ATOM 2284 C CA . LEU A 1 290 ? 6.190 -19.130 -7.628 1.00 96.88 290 LEU A CA 1
ATOM 2285 C C . LEU A 1 290 ? 5.360 -19.632 -8.810 1.00 96.88 290 LEU A C 1
ATOM 2287 O O . LEU A 1 290 ? 5.916 -19.911 -9.869 1.00 96.88 290 LEU A O 1
ATOM 2291 N N . GLY A 1 291 ? 4.040 -19.730 -8.649 1.00 96.88 291 GLY A N 1
ATOM 2292 C CA . GLY A 1 291 ? 3.126 -20.154 -9.703 1.00 96.88 291 GLY A CA 1
ATOM 2293 C C . GLY A 1 291 ? 3.208 -19.255 -10.932 1.00 96.88 291 GLY A C 1
ATOM 2294 O O . GLY A 1 291 ? 3.429 -19.738 -12.037 1.00 96.88 291 GLY A O 1
ATOM 2295 N N . LEU A 1 292 ? 3.105 -17.942 -10.731 1.00 96.50 292 LEU A N 1
ATOM 2296 C CA . LEU A 1 292 ? 3.168 -16.968 -11.818 1.00 96.50 292 LEU A CA 1
ATOM 2297 C C . LEU A 1 292 ? 4.561 -16.912 -12.450 1.00 96.50 292 LEU A C 1
ATOM 2299 O O . LEU A 1 292 ? 4.677 -17.019 -13.667 1.00 96.50 292 LEU A O 1
ATOM 2303 N N . MET A 1 293 ? 5.620 -16.825 -11.645 1.00 95.69 293 MET A N 1
ATOM 2304 C CA . MET A 1 293 ? 6.983 -16.693 -12.160 1.00 95.69 293 MET A CA 1
ATOM 2305 C C . MET A 1 293 ? 7.505 -17.958 -12.834 1.00 95.69 293 MET A C 1
ATOM 2307 O O . MET A 1 293 ? 8.223 -17.857 -13.817 1.00 95.69 293 MET A O 1
ATOM 2311 N N . SER A 1 294 ? 7.119 -19.148 -12.372 1.00 94.50 294 SER A N 1
ATOM 2312 C CA . SER A 1 294 ? 7.469 -20.389 -13.077 1.00 94.50 294 SER A CA 1
ATOM 2313 C C . SER A 1 294 ? 6.679 -20.583 -14.368 1.00 94.50 294 SER A C 1
ATOM 2315 O O . SER A 1 294 ? 7.075 -21.411 -15.178 1.00 94.50 294 SER A O 1
ATOM 2317 N N . SER A 1 295 ? 5.582 -19.847 -14.578 1.00 94.62 295 SER A N 1
ATOM 2318 C CA . SER A 1 295 ? 4.775 -19.930 -15.800 1.00 94.62 295 SER A CA 1
ATOM 2319 C C . SER A 1 295 ? 5.238 -18.999 -16.918 1.00 94.62 295 SER A C 1
ATOM 2321 O O . SER A 1 295 ? 4.600 -18.980 -17.962 1.00 94.62 295 SER A O 1
ATOM 2323 N N . VAL A 1 296 ? 6.290 -18.198 -16.730 1.00 92.75 296 VAL A N 1
ATOM 2324 C CA . VAL A 1 296 ? 6.740 -17.264 -17.773 1.00 92.75 296 VAL A CA 1
ATOM 2325 C C . VAL A 1 296 ? 7.667 -17.946 -18.777 1.00 92.75 296 VAL A C 1
ATOM 2327 O O . VAL A 1 296 ? 8.520 -18.748 -18.401 1.00 92.75 296 VAL A O 1
ATOM 2330 N N . SER A 1 297 ? 7.533 -17.590 -20.051 1.00 87.81 297 SER A N 1
ATOM 2331 C CA . SER A 1 297 ? 8.444 -18.002 -21.122 1.00 87.81 297 SER A CA 1
ATOM 2332 C C . SER A 1 297 ? 8.616 -16.888 -22.148 1.00 87.81 297 SER A C 1
ATOM 2334 O O . SER A 1 297 ? 7.655 -16.186 -22.470 1.00 87.81 297 SER A O 1
ATOM 2336 N N . LEU A 1 298 ? 9.824 -16.744 -22.689 1.00 84.00 298 LEU A N 1
ATOM 2337 C CA . LEU A 1 298 ? 10.071 -15.907 -23.864 1.00 84.00 298 LEU A CA 1
ATOM 2338 C C . LEU A 1 298 ? 9.614 -16.696 -25.099 1.00 84.00 298 LEU A C 1
ATOM 2340 O O . LEU A 1 298 ? 10.114 -17.797 -25.329 1.00 84.00 298 LEU A O 1
ATOM 2344 N N . SER A 1 299 ? 8.613 -16.177 -25.818 1.00 69.38 299 SER A N 1
ATOM 2345 C CA . SER A 1 299 ? 8.044 -16.807 -27.025 1.00 69.38 299 SER A CA 1
ATOM 2346 C C . SER A 1 299 ? 8.770 -16.396 -28.290 1.00 69.38 299 SER A C 1
ATOM 2348 O O . SER A 1 299 ? 8.975 -15.170 -28.414 1.00 69.38 299 SER A O 1
#

Sequence (299 aa):
MLQGYRDGSFLSSLIHVLTQLKGGQSWILLFSLSGLHMVLLNTVKRPKIVYSFSLLIIVGMILTQSMTGHSANTNSFQGALFHTIHFIAVGAWSGILLVVSFFSDWEHHWESFVGWFTKVAIGCIVWVILTGVAMSLLLSESIVGSWMLSYGQALLVKHLLFIVLLLFAFVNGFLIKRLVAEDAGFSPKRWWKAESLLVVFIYTITGYMTEQETPHNIAQTLEQQEPSVLFRLFTTVDGLGPLTLAPNLISIASLVLAFIFLLFTAVMVKRNSLSGTFFVSAMVVWCLYLGLMSSVSLS

Organism: NCBI:txid360184

Solvent-accessible surface area (backbone atoms only — not comparable to full-atom values): 15684 Å² total; per-residue (Å²): 132,90,60,68,50,78,79,45,54,71,67,57,22,49,52,42,43,39,72,71,35,71,66,28,42,48,50,51,51,45,51,50,49,51,51,50,46,54,49,42,68,72,68,51,88,49,64,72,58,38,55,55,52,47,52,53,47,52,51,50,44,48,49,52,52,19,62,65,37,71,50,17,74,78,43,53,65,66,32,17,51,36,41,36,53,24,51,53,22,47,47,57,38,51,46,52,44,42,4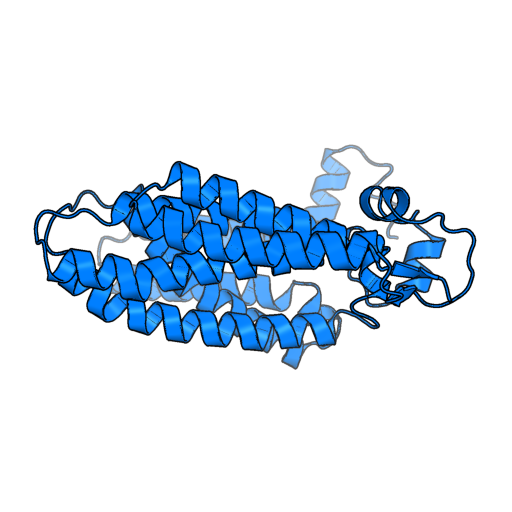6,52,33,74,69,52,87,74,84,65,70,59,46,65,54,47,61,56,47,36,58,52,35,53,56,19,51,51,44,32,52,55,27,48,52,52,48,52,61,74,44,30,81,36,78,66,47,20,37,42,37,60,36,31,42,48,51,50,54,43,52,46,50,46,56,51,44,51,51,43,50,47,42,50,52,52,55,49,40,48,47,29,67,77,33,77,85,57,76,63,45,69,61,39,39,52,45,38,50,51,51,50,54,45,49,54,46,52,57,56,44,73,80,40,73,70,40,63,51,58,71,64,51,54,76,78,38,80,66,22,74,76,40,57,75,59,41,80,85,90,54,96,40,62,56,41,83,53,79,40,72,68,12,51,52,24,42,54,48,18,51,52,30,53,56,49,26,56,52,23,53,75,67,71,34,64,69,54,27,52,53,34,47,51,49,21,40,52,22,43,49,50,12,56,51,52,9,51,39,64,90

Foldseek 3Di:
DPCVLVPDDPVSVLCCCLPVPLVNVLVVLLVVLVVVLVCLVPPDPPVVVNVVVNVVSVLVNLLSCLQSFPLCVQPNPLSSVLSSLLCVLLCVLLVVLLCCLPPDPDQFDVLVVLVVSLVSNVVSVVSNVVSVVVSLVSQAPDLQQCQQAPLSVLVLLLVLLVVLLVVLSCCSNPVVSVVCVVDRNDGCSLSSVLSSVSSVVSVVSVVVNRPGRTNHPSVVVVVVDGGDPVLCVQDDPPADAGKDFAFDPLLVVLQVVLVVLVVVLVVCVVVVNPVSNVVSSVSSSVSNSRNSSNRIDGD

InterPro domains:
  IPR008457 Copper resistance protein D domain [PF05425] (113-207)
  IPR032694 Copper transport protein C/D [PTHR34820] (7-223)